Protein AF-A0A4X2KYV2-F1 (afdb_monomer_lite)

InterPro domains:
  IPR029681 Coiled-coil domain-containing protein 157 [PTHR43696] (1-198)

Radius of gyration: 58.0 Å; chains: 1; bounding box: 115×64×177 Å

Organism: Vombatus ursinus (NCBI:txid29139)

Structure (mmCIF, N/CA/C/O backbone):
data_AF-A0A4X2KYV2-F1
#
_entry.id   AF-A0A4X2KYV2-F1
#
loop_
_atom_site.group_PDB
_atom_site.id
_atom_site.type_symbol
_atom_site.label_atom_id
_atom_site.label_alt_id
_atom_site.label_comp_id
_atom_site.label_asym_id
_atom_site.label_entity_id
_atom_site.label_seq_id
_atom_site.pdbx_PDB_ins_code
_atom_site.Cartn_x
_atom_site.Cartn_y
_atom_site.Cartn_z
_atom_site.occupancy
_atom_site.B_iso_or_equiv
_atom_site.auth_seq_id
_atom_site.auth_comp_id
_atom_site.auth_asym_id
_atom_site.auth_atom_id
_atom_site.pdbx_PDB_model_num
ATOM 1 N N . MET A 1 1 ? 50.820 9.759 -88.661 1.00 75.19 1 MET A N 1
ATOM 2 C CA . MET A 1 1 ? 49.344 9.866 -88.647 1.00 75.19 1 MET A CA 1
ATOM 3 C C . MET A 1 1 ? 48.682 8.673 -87.960 1.00 75.19 1 MET A C 1
ATOM 5 O O . MET A 1 1 ? 48.037 8.897 -86.949 1.00 75.19 1 MET A O 1
ATOM 9 N N . ILE A 1 2 ? 48.912 7.426 -88.394 1.00 85.25 2 ILE A N 1
ATOM 10 C CA . ILE A 1 2 ? 48.248 6.220 -87.837 1.00 85.25 2 ILE A CA 1
ATOM 11 C C . ILE A 1 2 ? 48.448 6.055 -86.310 1.00 85.25 2 ILE A C 1
ATOM 13 O O . ILE A 1 2 ? 47.472 6.018 -85.570 1.00 85.25 2 ILE A O 1
ATOM 17 N N . ARG A 1 3 ? 49.695 6.115 -85.811 1.00 89.00 3 ARG A N 1
ATOM 18 C CA . ARG A 1 3 ? 50.003 6.009 -84.362 1.00 89.00 3 ARG A CA 1
ATOM 19 C C . ARG A 1 3 ? 49.300 7.050 -83.479 1.00 89.00 3 ARG A C 1
ATOM 21 O O . ARG A 1 3 ? 49.011 6.796 -82.314 1.00 89.00 3 ARG A O 1
ATOM 28 N N . HIS A 1 4 ? 49.053 8.247 -84.015 1.00 90.50 4 HIS A N 1
ATOM 29 C CA . HIS A 1 4 ? 48.372 9.309 -83.272 1.00 90.50 4 HIS A CA 1
ATOM 30 C C . HIS A 1 4 ? 46.879 9.000 -83.117 1.00 90.50 4 HIS A C 1
ATOM 32 O O . HIS A 1 4 ? 46.328 9.168 -82.032 1.00 90.50 4 HIS A O 1
ATOM 38 N N . GLN A 1 5 ? 46.246 8.484 -84.173 1.00 93.12 5 GLN A N 1
ATOM 39 C CA . GLN A 1 5 ? 44.844 8.081 -84.145 1.00 93.12 5 GLN A CA 1
ATOM 40 C C . GLN A 1 5 ? 44.611 6.888 -83.213 1.00 93.12 5 GLN A C 1
ATOM 42 O O . GLN A 1 5 ? 43.649 6.887 -82.452 1.00 93.12 5 GLN A O 1
ATOM 47 N N . GLU A 1 6 ? 45.530 5.924 -83.198 1.00 94.06 6 GLU A N 1
ATOM 48 C CA . GLU A 1 6 ? 45.503 4.797 -82.258 1.00 94.06 6 GLU A CA 1
ATOM 49 C C . GLU A 1 6 ? 45.639 5.257 -80.799 1.00 94.06 6 GLU A C 1
ATOM 51 O O . GLU A 1 6 ? 44.865 4.828 -79.945 1.00 94.06 6 GLU A O 1
ATOM 56 N N . SER A 1 7 ? 46.566 6.180 -80.504 1.00 95.19 7 SER A N 1
ATOM 57 C CA . SER A 1 7 ? 46.725 6.747 -79.155 1.00 95.19 7 SER A CA 1
ATOM 58 C C . SER A 1 7 ? 45.482 7.514 -78.699 1.00 95.19 7 SER A C 1
ATOM 60 O O . SER A 1 7 ? 45.064 7.386 -77.548 1.00 95.19 7 SER A O 1
ATOM 62 N N . LEU A 1 8 ? 44.865 8.284 -79.597 1.00 95.94 8 LEU A N 1
ATOM 63 C CA . LEU A 1 8 ? 43.639 9.019 -79.304 1.00 95.94 8 LEU A CA 1
ATOM 64 C C . LEU A 1 8 ? 42.465 8.068 -79.038 1.00 95.94 8 LEU A C 1
ATOM 66 O O . LEU A 1 8 ? 41.768 8.238 -78.042 1.00 95.94 8 LEU A O 1
ATOM 70 N N . GLN A 1 9 ? 42.300 7.025 -79.854 1.00 96.38 9 GLN A N 1
ATOM 71 C CA . GLN A 1 9 ? 41.290 5.992 -79.615 1.00 96.38 9 GLN A CA 1
ATOM 72 C C . GLN A 1 9 ? 41.533 5.233 -78.303 1.00 96.38 9 GLN A C 1
ATOM 74 O O . GLN A 1 9 ? 40.583 4.936 -77.586 1.00 96.38 9 GLN A O 1
ATOM 79 N N . ALA A 1 10 ? 42.786 4.923 -77.959 1.00 96.56 10 ALA A N 1
ATOM 80 C CA . ALA A 1 10 ? 43.119 4.273 -76.693 1.00 96.56 10 ALA A CA 1
ATOM 81 C C . ALA A 1 10 ? 42.770 5.160 -75.488 1.00 96.56 10 ALA A C 1
ATOM 83 O O . ALA A 1 10 ? 42.162 4.676 -74.538 1.00 96.56 10 ALA A O 1
ATOM 84 N N . LYS A 1 11 ? 43.077 6.463 -75.551 1.00 97.19 11 LYS A N 1
ATOM 85 C CA . LYS A 1 11 ? 42.685 7.432 -74.515 1.00 97.19 11 LYS A CA 1
ATOM 86 C C . LYS A 1 11 ? 41.171 7.549 -74.388 1.00 97.19 11 LYS A C 1
ATOM 88 O O . LYS A 1 11 ? 40.667 7.553 -73.275 1.00 97.19 11 LYS A O 1
ATOM 93 N N . GLN A 1 12 ? 40.452 7.608 -75.508 1.00 96.88 12 GLN A N 1
ATOM 94 C CA . GLN A 1 12 ? 38.988 7.633 -75.497 1.00 96.88 12 GLN A CA 1
ATOM 95 C C . GLN A 1 12 ? 38.414 6.386 -74.817 1.00 96.88 12 GLN A C 1
ATOM 97 O O . GLN A 1 12 ? 37.567 6.517 -73.943 1.00 96.88 12 GLN A O 1
ATOM 102 N N . ARG A 1 13 ? 38.912 5.189 -75.155 1.00 97.56 13 ARG A N 1
ATOM 103 C CA . ARG A 1 13 ? 38.485 3.938 -74.505 1.00 97.56 13 ARG A CA 1
ATOM 104 C C . ARG A 1 13 ? 38.810 3.922 -73.010 1.00 97.56 13 ARG A C 1
ATOM 106 O O . ARG A 1 13 ? 37.952 3.542 -72.227 1.00 97.56 13 ARG A O 1
ATOM 113 N N . ALA A 1 14 ? 40.006 4.362 -72.619 1.00 97.94 14 ALA A N 1
ATOM 114 C CA . ALA A 1 14 ? 40.403 4.423 -71.213 1.00 97.94 14 ALA A CA 1
ATOM 115 C C . ALA A 1 14 ? 39.528 5.396 -70.404 1.00 97.94 14 ALA A C 1
ATOM 117 O O . ALA A 1 14 ? 39.117 5.065 -69.300 1.00 97.94 14 ALA A O 1
ATOM 118 N N . LEU A 1 15 ? 39.199 6.566 -70.963 1.00 98.12 15 LEU A N 1
ATOM 119 C CA . LEU A 1 15 ? 38.309 7.534 -70.314 1.00 98.12 15 LEU A CA 1
ATOM 120 C C . LEU A 1 15 ? 36.879 7.005 -70.176 1.00 98.12 15 LEU A C 1
ATOM 122 O O . LEU A 1 15 ? 36.261 7.228 -69.144 1.00 98.12 15 LEU A O 1
ATOM 126 N N . LEU A 1 16 ? 36.364 6.296 -71.186 1.00 98.00 16 LEU A N 1
ATOM 127 C CA . LEU A 1 16 ? 35.054 5.646 -71.089 1.00 98.00 16 LEU A CA 1
ATOM 128 C C . LEU A 1 16 ? 35.046 4.583 -69.986 1.00 98.00 16 LEU A C 1
ATOM 130 O O . LEU A 1 16 ? 34.157 4.597 -69.153 1.00 98.00 16 LEU A O 1
ATOM 134 N N . GLN A 1 17 ? 36.082 3.744 -69.910 1.00 98.06 17 GLN A N 1
ATOM 135 C CA . GLN A 1 17 ? 36.211 2.755 -68.834 1.00 98.06 17 GLN A CA 1
ATOM 136 C C . GLN A 1 17 ? 36.286 3.399 -67.444 1.00 98.06 17 GLN A C 1
ATOM 138 O O . GLN A 1 17 ? 35.707 2.875 -66.501 1.00 98.06 17 GLN A O 1
ATOM 143 N N . GLN A 1 18 ? 36.990 4.529 -67.316 1.00 98.19 18 GLN A N 1
ATOM 144 C CA . GLN A 1 18 ? 37.038 5.291 -66.066 1.00 98.19 18 GLN A CA 1
ATOM 145 C C . GLN A 1 18 ? 35.686 5.915 -65.711 1.00 98.19 18 GLN A C 1
ATOM 147 O O . GLN A 1 18 ? 35.343 5.9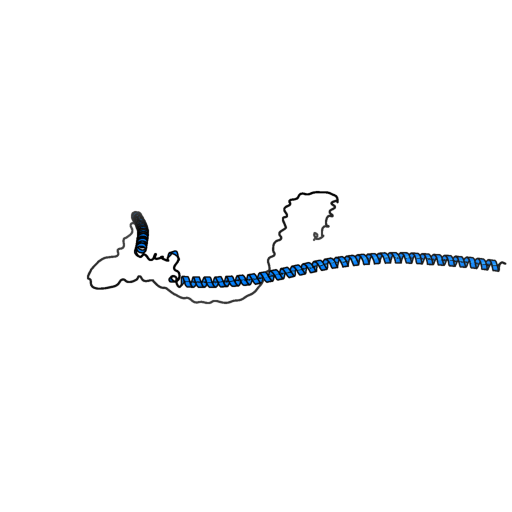98 -64.537 1.00 98.19 18 GLN A O 1
ATOM 152 N N . LEU A 1 19 ? 34.920 6.367 -66.705 1.00 98.38 19 LEU A N 1
ATOM 153 C CA . LEU A 1 19 ? 33.568 6.866 -66.480 1.00 98.38 19 LEU A CA 1
ATOM 154 C C . LEU A 1 19 ? 32.653 5.734 -66.000 1.00 98.38 19 LEU A C 1
ATOM 156 O O . LEU A 1 19 ? 32.000 5.891 -64.976 1.00 98.38 19 LEU A O 1
ATOM 160 N N . ASP A 1 20 ? 32.693 4.581 -66.672 1.00 98.31 20 ASP A N 1
ATOM 161 C CA . ASP A 1 20 ? 31.907 3.402 -66.301 1.00 98.31 20 ASP A CA 1
ATOM 162 C C . ASP A 1 20 ? 32.244 2.920 -64.877 1.00 98.31 20 ASP A C 1
ATOM 164 O O . ASP A 1 20 ? 31.343 2.556 -64.122 1.00 98.31 20 ASP A O 1
ATOM 168 N N . SER A 1 21 ? 33.526 2.939 -64.479 1.00 98.19 21 SER A N 1
ATOM 169 C CA . SER A 1 21 ? 33.929 2.573 -63.114 1.00 98.19 21 SER A CA 1
ATOM 170 C C . SER A 1 21 ? 33.440 3.579 -62.073 1.00 98.19 21 SER A C 1
ATOM 172 O O . SER A 1 21 ? 32.963 3.179 -61.018 1.00 98.19 21 SER A O 1
ATOM 174 N N . LEU A 1 22 ? 33.514 4.881 -62.370 1.00 98.50 22 LEU A N 1
ATOM 175 C CA . LEU A 1 22 ? 33.003 5.919 -61.470 1.00 98.50 22 LEU A CA 1
ATOM 176 C C . LEU A 1 22 ? 31.480 5.853 -61.328 1.00 98.50 22 LEU A C 1
ATOM 178 O O . LEU A 1 22 ? 30.956 6.084 -60.240 1.00 98.50 22 LEU A O 1
ATOM 182 N N . ASP A 1 23 ? 30.766 5.534 -62.408 1.00 98.31 23 ASP A N 1
ATOM 183 C CA . ASP A 1 23 ? 29.319 5.341 -62.359 1.00 98.31 23 ASP A CA 1
ATOM 184 C C . ASP A 1 23 ? 28.956 4.131 -61.484 1.00 98.31 23 ASP A C 1
ATOM 186 O O . ASP A 1 23 ? 28.044 4.237 -60.666 1.00 98.31 23 ASP A O 1
ATOM 190 N N . GLN A 1 24 ? 29.703 3.023 -61.574 1.00 98.31 24 GLN A N 1
ATOM 191 C CA . GLN A 1 24 ? 29.525 1.861 -60.691 1.00 98.31 24 GLN A CA 1
ATOM 192 C C . GLN A 1 24 ? 29.773 2.212 -59.221 1.00 98.31 24 GLN A C 1
ATOM 194 O O . GLN A 1 24 ? 28.894 1.989 -58.392 1.00 98.31 24 GLN A O 1
ATOM 199 N N . GLU A 1 25 ? 30.914 2.833 -58.908 1.00 98.38 25 GLU A N 1
ATOM 200 C CA . GLU A 1 25 ? 31.240 3.271 -57.544 1.00 98.38 25 GLU A CA 1
ATOM 201 C C . GLU A 1 25 ? 30.161 4.212 -56.985 1.00 98.38 25 GLU A C 1
ATOM 203 O O . GLU A 1 25 ? 29.774 4.111 -55.822 1.00 98.38 25 GLU A O 1
ATOM 208 N N . ARG A 1 26 ? 29.620 5.115 -57.814 1.00 98.44 26 ARG A N 1
ATOM 209 C CA . ARG A 1 26 ? 28.542 6.017 -57.397 1.00 98.44 26 ARG A CA 1
ATOM 210 C C . ARG A 1 26 ? 27.263 5.264 -57.051 1.00 98.44 26 ARG A C 1
ATOM 212 O O . ARG A 1 26 ? 26.619 5.625 -56.069 1.00 98.44 26 ARG A O 1
ATOM 219 N N . GLU A 1 27 ? 26.855 4.290 -57.861 1.00 98.50 27 GLU A N 1
ATOM 220 C CA . GLU A 1 27 ? 25.649 3.509 -57.571 1.00 98.50 27 GLU A CA 1
ATOM 221 C C . GLU A 1 27 ? 25.833 2.638 -56.322 1.00 98.50 27 GLU A C 1
ATOM 223 O O . GLU A 1 27 ? 24.945 2.623 -55.475 1.00 98.50 27 GLU A O 1
ATOM 228 N N . GLU A 1 28 ? 26.999 2.018 -56.127 1.00 98.44 28 GLU A N 1
ATOM 229 C CA . GLU A 1 28 ? 27.312 1.264 -54.901 1.00 98.44 28 GLU A CA 1
ATOM 230 C C . GLU A 1 28 ? 27.270 2.152 -53.648 1.00 98.44 28 GLU A C 1
ATOM 232 O O . GLU A 1 28 ? 26.688 1.786 -52.621 1.00 98.44 28 GLU A O 1
ATOM 237 N N . LEU A 1 29 ? 27.844 3.358 -53.730 1.00 98.50 29 LEU A N 1
ATOM 238 C CA . LEU A 1 29 ? 27.788 4.332 -52.641 1.00 98.50 29 LEU A CA 1
ATOM 239 C C . LEU A 1 29 ? 26.357 4.802 -52.366 1.00 98.50 29 LEU A C 1
ATOM 241 O O . LEU A 1 29 ? 26.005 5.006 -51.207 1.00 98.50 29 LEU A O 1
ATOM 245 N N . ARG A 1 30 ? 25.523 4.956 -53.400 1.00 98.56 30 ARG A N 1
ATOM 246 C CA . ARG A 1 30 ? 24.103 5.300 -53.235 1.00 98.56 30 ARG A CA 1
ATOM 247 C C . ARG A 1 30 ? 23.336 4.191 -52.537 1.00 98.56 30 ARG A C 1
ATOM 249 O O . ARG A 1 30 ? 22.660 4.479 -51.559 1.00 98.56 30 ARG A O 1
ATOM 256 N N . THR A 1 31 ? 23.492 2.941 -52.969 1.00 98.50 31 THR A N 1
ATOM 257 C CA . THR A 1 31 ? 22.829 1.809 -52.309 1.00 98.50 31 THR A CA 1
ATOM 258 C C . THR A 1 31 ? 23.293 1.662 -50.863 1.00 98.50 31 THR A C 1
ATOM 260 O O . THR A 1 31 ? 22.474 1.473 -49.971 1.00 98.50 31 THR A O 1
ATOM 263 N N . SER A 1 32 ? 24.594 1.836 -50.598 1.00 98.44 32 SER A N 1
ATOM 264 C CA . SER A 1 32 ? 25.123 1.793 -49.231 1.00 98.44 32 SER A CA 1
ATOM 265 C C . SER A 1 32 ? 24.600 2.942 -48.364 1.00 98.44 32 SER A C 1
ATOM 267 O O . SER A 1 32 ? 24.399 2.743 -47.166 1.00 98.44 32 SER A O 1
ATOM 269 N N . LEU A 1 33 ? 24.402 4.134 -48.936 1.00 98.69 33 LEU A N 1
ATOM 270 C CA . LEU A 1 33 ? 23.809 5.270 -48.233 1.00 98.69 33 LEU A CA 1
ATOM 271 C C . LEU A 1 33 ? 22.339 4.995 -47.899 1.00 98.69 33 LEU A C 1
ATOM 273 O O . LEU A 1 33 ? 21.950 5.168 -46.751 1.00 98.69 33 LEU A O 1
ATOM 277 N N . GLU A 1 34 ? 21.555 4.510 -48.863 1.00 98.56 34 GLU A N 1
ATOM 278 C CA . GLU A 1 34 ? 20.147 4.147 -48.657 1.00 98.56 34 GLU A CA 1
ATOM 279 C C . GLU A 1 34 ? 19.997 3.072 -47.567 1.00 98.56 34 GLU A C 1
ATOM 281 O O . GLU A 1 34 ? 19.161 3.194 -46.670 1.00 98.56 34 GLU A O 1
ATOM 286 N N . GLU A 1 35 ? 20.846 2.041 -47.579 1.00 98.62 35 GLU A N 1
ATOM 287 C CA . GLU A 1 35 ? 20.871 1.017 -46.531 1.00 98.62 35 GLU A CA 1
ATOM 288 C C . GLU A 1 35 ? 21.206 1.604 -45.153 1.00 98.62 35 GLU A C 1
ATOM 290 O O . GLU A 1 35 ? 20.561 1.254 -44.159 1.00 98.62 35 GLU A O 1
ATOM 295 N N . ALA A 1 36 ? 22.187 2.509 -45.078 1.00 98.44 36 ALA A N 1
ATOM 296 C CA . ALA A 1 36 ? 22.562 3.177 -43.835 1.00 98.44 36 ALA A CA 1
ATOM 297 C C . ALA A 1 36 ? 21.440 4.089 -43.307 1.00 98.44 36 ALA A C 1
ATOM 299 O O . ALA A 1 36 ? 21.167 4.082 -42.107 1.00 98.44 36 ALA A O 1
ATOM 300 N N . GLU A 1 37 ? 20.747 4.821 -44.183 1.00 98.56 37 GLU A N 1
ATOM 301 C CA . GLU A 1 37 ? 19.602 5.668 -43.827 1.00 98.56 37 GLU A CA 1
ATOM 302 C C . GLU A 1 37 ? 18.431 4.838 -43.281 1.00 98.56 37 GLU A C 1
ATOM 304 O O . GLU A 1 37 ? 17.835 5.190 -42.261 1.00 98.56 37 GLU A O 1
ATOM 309 N N . VAL A 1 38 ? 18.133 3.686 -43.894 1.00 98.62 38 VAL A N 1
ATOM 310 C CA . VAL A 1 38 ? 17.103 2.760 -43.393 1.00 98.62 38 VAL A CA 1
ATOM 311 C C . VAL A 1 38 ? 17.488 2.189 -42.027 1.00 98.62 38 VAL A C 1
ATOM 313 O O . VAL A 1 38 ? 16.648 2.108 -41.125 1.00 98.62 38 VAL A O 1
ATOM 316 N N . GLN A 1 39 ? 18.753 1.803 -41.842 1.00 98.38 39 GLN A N 1
ATOM 317 C CA . GLN A 1 39 ? 19.249 1.331 -40.547 1.00 98.38 39 GLN A CA 1
ATOM 318 C C . GLN A 1 39 ? 19.154 2.424 -39.480 1.00 98.38 39 GLN A C 1
ATOM 320 O O . GLN A 1 39 ? 18.708 2.144 -38.365 1.00 98.38 39 GLN A O 1
ATOM 325 N N . GLN A 1 40 ? 19.512 3.661 -39.823 1.00 98.50 40 GLN A N 1
ATOM 326 C CA . GLN A 1 40 ? 19.391 4.805 -38.929 1.00 98.50 40 GLN A CA 1
ATOM 327 C C . GLN A 1 40 ? 17.933 5.026 -38.509 1.00 98.50 40 GLN A C 1
ATOM 329 O O . GLN A 1 40 ? 17.655 5.077 -37.312 1.00 98.50 40 GLN A O 1
ATOM 334 N N . ALA A 1 41 ? 16.995 5.064 -39.459 1.00 98.50 41 ALA A N 1
ATOM 335 C CA . ALA A 1 41 ? 15.572 5.235 -39.162 1.00 98.50 41 ALA A CA 1
ATOM 336 C C . ALA A 1 41 ? 15.021 4.112 -38.260 1.00 98.50 41 ALA A C 1
ATOM 338 O O . ALA A 1 41 ? 14.228 4.362 -37.350 1.00 98.50 41 ALA A O 1
ATOM 339 N N . ASN A 1 42 ? 15.467 2.868 -38.465 1.00 98.62 42 ASN A N 1
ATOM 340 C CA . ASN A 1 42 ? 15.083 1.742 -37.614 1.00 98.62 42 ASN A CA 1
ATOM 341 C C . ASN A 1 42 ? 15.620 1.895 -36.179 1.00 98.62 42 ASN A C 1
ATOM 343 O O . ASN A 1 42 ? 14.881 1.696 -35.215 1.00 98.62 42 ASN A O 1
ATOM 347 N N . LEU A 1 43 ? 16.889 2.283 -36.020 1.00 98.56 43 LEU A N 1
ATOM 348 C CA . LEU A 1 43 ? 17.484 2.520 -34.702 1.00 98.56 43 LEU A CA 1
ATOM 349 C C . LEU A 1 43 ? 16.816 3.692 -33.975 1.00 98.56 43 LEU A C 1
ATOM 351 O O . LEU A 1 43 ? 16.543 3.588 -32.781 1.00 98.56 43 LEU A O 1
ATOM 355 N N . GLU A 1 44 ? 16.502 4.778 -34.681 1.00 98.56 44 GLU A N 1
ATOM 356 C CA . GLU A 1 44 ? 15.757 5.913 -34.128 1.00 98.56 44 GLU A CA 1
ATOM 357 C C . GLU A 1 44 ? 14.364 5.487 -33.642 1.00 98.56 44 GLU A C 1
ATOM 359 O O . GLU A 1 44 ? 13.973 5.825 -32.522 1.00 98.56 44 GLU A O 1
ATOM 364 N N . GLY A 1 45 ? 13.653 4.664 -34.419 1.00 98.56 45 GLY A N 1
ATOM 365 C CA . GLY A 1 45 ? 12.371 4.089 -34.007 1.00 98.56 45 GLY A CA 1
ATOM 366 C C . GLY A 1 45 ? 12.482 3.209 -32.756 1.00 98.56 45 GLY A C 1
ATOM 367 O O . GLY A 1 45 ? 11.671 3.332 -31.837 1.00 98.56 45 GLY A O 1
ATOM 368 N N . GLN A 1 46 ? 13.512 2.360 -32.674 1.00 98.56 46 GLN A N 1
ATOM 369 C CA . GLN A 1 46 ? 13.766 1.526 -31.491 1.00 98.56 46 GLN A CA 1
ATOM 370 C C . GLN A 1 46 ? 14.107 2.361 -30.254 1.00 98.56 46 GLN A C 1
ATOM 372 O O . GLN A 1 46 ? 13.620 2.066 -29.163 1.00 98.56 46 GLN A O 1
ATOM 377 N N . LEU A 1 47 ? 14.906 3.420 -30.412 1.00 98.62 47 LEU A N 1
ATOM 378 C CA . LEU A 1 47 ? 15.217 4.347 -29.325 1.00 98.62 47 LEU A CA 1
ATOM 379 C C . LEU A 1 47 ? 13.963 5.070 -28.838 1.00 98.62 47 LEU A C 1
ATOM 381 O O . LEU A 1 47 ? 13.764 5.192 -27.632 1.00 98.62 47 LEU A O 1
ATOM 385 N N . GLN A 1 48 ? 13.096 5.512 -29.749 1.00 98.50 48 GLN A N 1
ATOM 386 C CA . GLN A 1 48 ? 11.848 6.169 -29.379 1.00 98.50 48 GLN A CA 1
ATOM 387 C C . GLN A 1 48 ? 10.908 5.221 -28.622 1.00 98.50 48 GLN A C 1
ATOM 389 O O . GLN A 1 48 ? 10.346 5.617 -27.601 1.00 98.50 48 GLN A O 1
ATOM 394 N N . ALA A 1 49 ? 10.785 3.968 -29.069 1.00 98.56 49 ALA A N 1
ATOM 395 C CA . ALA A 1 49 ? 10.009 2.947 -28.367 1.00 98.56 49 ALA A CA 1
ATOM 396 C C . ALA A 1 49 ? 10.571 2.679 -26.960 1.00 98.56 49 ALA A C 1
ATOM 398 O O . ALA A 1 49 ? 9.834 2.743 -25.980 1.00 98.56 49 ALA A O 1
ATOM 399 N N . ALA A 1 50 ? 11.889 2.485 -26.841 1.00 98.50 50 ALA A N 1
ATOM 400 C CA . ALA A 1 50 ? 12.546 2.263 -25.555 1.00 98.50 50 ALA A CA 1
ATOM 401 C C . ALA A 1 50 ? 12.410 3.465 -24.600 1.00 98.50 50 ALA A C 1
ATOM 403 O O . ALA A 1 50 ? 12.241 3.286 -23.393 1.00 98.50 50 ALA A O 1
ATOM 404 N N . CYS A 1 51 ? 12.461 4.695 -25.124 1.00 98.50 51 CYS A N 1
ATOM 405 C CA . CYS A 1 51 ? 12.188 5.904 -24.347 1.00 98.50 51 CYS A CA 1
ATOM 406 C C . CYS A 1 51 ? 10.740 5.934 -23.843 1.00 98.50 51 CYS A C 1
ATOM 408 O O . CYS A 1 51 ? 10.528 6.188 -22.659 1.00 98.50 51 CYS A O 1
ATOM 410 N N . GLY A 1 52 ? 9.764 5.614 -24.698 1.00 98.62 52 GLY A N 1
ATOM 411 C CA . GLY A 1 52 ? 8.357 5.523 -24.300 1.00 98.62 52 GLY A CA 1
ATOM 412 C C . GLY A 1 52 ? 8.119 4.470 -23.214 1.00 98.62 52 GLY A C 1
ATOM 413 O O . GLY A 1 52 ? 7.450 4.747 -22.217 1.00 98.62 52 GLY A O 1
ATOM 414 N N . ASP A 1 53 ? 8.733 3.293 -23.346 1.00 98.50 53 ASP A N 1
ATOM 415 C CA . ASP A 1 53 ? 8.660 2.235 -22.333 1.00 98.50 53 ASP A CA 1
ATOM 416 C C . ASP A 1 53 ? 9.261 2.692 -20.999 1.00 98.50 53 ASP A C 1
ATOM 418 O O . ASP A 1 53 ? 8.674 2.473 -19.937 1.00 98.50 53 ASP A O 1
ATOM 422 N N . LYS A 1 54 ? 10.410 3.376 -21.036 1.00 98.56 54 LYS A N 1
ATOM 423 C CA . LYS A 1 54 ? 11.044 3.932 -19.837 1.00 98.56 54 LYS A CA 1
ATOM 424 C C . LYS A 1 54 ? 10.133 4.946 -19.142 1.00 98.56 54 LYS A C 1
ATOM 426 O O . LYS A 1 54 ? 9.944 4.845 -17.932 1.00 98.56 54 LYS A O 1
ATOM 431 N N . GLU A 1 55 ? 9.554 5.889 -19.880 1.00 98.56 55 GLU A N 1
ATOM 432 C CA . GLU A 1 55 ? 8.615 6.876 -19.330 1.00 98.56 55 GLU A CA 1
ATOM 433 C C . GLU A 1 55 ? 7.394 6.194 -18.703 1.00 98.56 55 GLU A C 1
ATOM 435 O O . GLU A 1 55 ? 6.982 6.537 -17.592 1.00 98.56 55 GLU A O 1
ATOM 440 N N . HIS A 1 56 ? 6.850 5.174 -19.371 1.00 98.50 56 HIS A N 1
ATOM 441 C CA . HIS A 1 56 ? 5.736 4.399 -18.842 1.00 98.50 56 HIS A CA 1
ATOM 442 C C . HIS A 1 56 ? 6.097 3.695 -17.526 1.00 98.50 56 HIS A C 1
ATOM 444 O O . HIS A 1 56 ? 5.351 3.791 -16.547 1.00 98.50 56 HIS A O 1
ATOM 450 N N . MET A 1 57 ? 7.259 3.037 -17.469 1.00 98.56 57 MET A N 1
ATOM 451 C CA . MET A 1 57 ? 7.755 2.389 -16.252 1.00 98.56 57 MET A CA 1
ATOM 452 C C . MET A 1 57 ? 8.012 3.395 -15.125 1.00 98.56 57 MET A C 1
ATOM 454 O O . MET A 1 57 ? 7.713 3.104 -13.969 1.00 98.56 57 MET A O 1
ATOM 458 N N . GLU A 1 58 ? 8.513 4.594 -15.431 1.00 98.69 58 GLU A N 1
ATOM 459 C CA . GLU A 1 58 ? 8.704 5.655 -14.437 1.00 98.69 58 GLU A CA 1
ATOM 460 C C . GLU A 1 58 ? 7.378 6.134 -13.838 1.00 98.69 58 GLU A C 1
ATOM 462 O O . GLU A 1 58 ? 7.286 6.330 -12.624 1.00 98.69 58 GLU A O 1
ATOM 467 N N . VAL A 1 59 ? 6.338 6.299 -14.662 1.00 98.50 59 VAL A N 1
ATOM 468 C CA . VAL A 1 59 ? 4.993 6.651 -14.183 1.00 98.50 59 VAL A CA 1
ATOM 469 C C . VAL A 1 59 ? 4.424 5.535 -13.307 1.00 98.50 59 VAL A C 1
ATOM 471 O O . VAL A 1 59 ? 3.932 5.812 -12.212 1.00 98.50 59 VAL A O 1
ATOM 474 N N . GLN A 1 60 ? 4.535 4.273 -13.733 1.00 98.62 60 GLN A N 1
ATOM 475 C CA . GLN A 1 60 ? 4.086 3.133 -12.929 1.00 98.62 60 GLN A CA 1
ATOM 476 C C . GLN A 1 60 ? 4.830 3.039 -11.593 1.00 98.62 60 GLN A C 1
ATOM 478 O O . GLN A 1 60 ? 4.212 2.805 -10.554 1.00 98.62 60 GLN A O 1
ATOM 483 N N . LEU A 1 61 ? 6.147 3.251 -11.598 1.00 98.75 61 LEU A N 1
ATOM 484 C CA . LEU A 1 61 ? 6.965 3.216 -10.392 1.00 98.75 61 LEU A CA 1
ATOM 485 C C . LEU A 1 61 ? 6.545 4.310 -9.403 1.00 98.75 61 LEU A C 1
ATOM 487 O O . LEU A 1 61 ? 6.433 4.035 -8.209 1.00 98.75 61 LEU A O 1
ATOM 491 N N . LYS A 1 62 ? 6.278 5.528 -9.886 1.00 98.75 62 LYS A N 1
ATOM 492 C CA . LYS A 1 62 ? 5.773 6.630 -9.051 1.00 98.75 62 LYS A CA 1
ATOM 493 C C . LYS A 1 62 ? 4.417 6.287 -8.436 1.00 98.75 62 LYS A C 1
ATOM 495 O O . LYS A 1 62 ? 4.268 6.401 -7.224 1.00 98.75 62 LYS A O 1
ATOM 500 N N . ALA A 1 63 ? 3.482 5.767 -9.231 1.00 98.56 63 ALA A N 1
ATOM 501 C CA . ALA A 1 63 ? 2.175 5.341 -8.730 1.00 98.56 63 ALA A CA 1
ATOM 502 C C . ALA A 1 63 ? 2.292 4.248 -7.647 1.00 98.56 63 ALA A C 1
ATOM 504 O O . ALA A 1 63 ? 1.610 4.302 -6.624 1.00 98.56 63 ALA A O 1
ATOM 505 N N . GLN A 1 64 ? 3.197 3.279 -7.827 1.00 98.56 64 GLN A N 1
ATOM 506 C CA . GLN A 1 64 ? 3.473 2.252 -6.814 1.00 98.56 64 GLN A CA 1
ATOM 507 C C . GLN A 1 64 ? 4.089 2.842 -5.537 1.00 98.56 64 GLN A C 1
ATOM 509 O O . GLN A 1 64 ? 3.730 2.431 -4.436 1.00 98.56 64 GLN A O 1
ATOM 514 N N . GLN A 1 65 ? 4.989 3.822 -5.653 1.00 98.75 65 GLN A N 1
ATOM 515 C CA . GLN A 1 65 ? 5.566 4.503 -4.489 1.00 98.75 65 GLN A CA 1
ATOM 516 C C . GLN A 1 65 ? 4.513 5.284 -3.699 1.00 98.75 65 GLN A C 1
ATOM 518 O O . GLN A 1 65 ? 4.496 5.198 -2.472 1.00 98.75 65 GLN A O 1
ATOM 523 N N . GLU A 1 66 ? 3.621 6.005 -4.377 1.00 98.69 66 GLU A N 1
ATOM 524 C CA . GLU A 1 66 ? 2.515 6.731 -3.742 1.00 98.69 66 GLU A CA 1
ATOM 525 C C . GLU A 1 66 ? 1.560 5.774 -3.016 1.00 98.69 66 GLU A C 1
ATOM 527 O O . GLU A 1 66 ? 1.207 6.008 -1.858 1.00 98.69 66 GLU A O 1
ATOM 532 N N . LEU A 1 67 ? 1.212 4.646 -3.647 1.00 98.75 67 LEU A N 1
ATOM 533 C CA . LEU A 1 67 ? 0.391 3.609 -3.021 1.00 98.75 67 LEU A CA 1
ATOM 534 C C . LEU A 1 67 ? 1.057 3.037 -1.762 1.00 98.75 67 LEU A C 1
ATOM 536 O O . LEU A 1 67 ? 0.409 2.909 -0.725 1.00 98.75 67 LEU A O 1
ATOM 540 N N . LEU A 1 68 ? 2.354 2.725 -1.823 1.00 98.81 68 LEU A N 1
ATOM 541 C CA . LEU A 1 68 ? 3.099 2.228 -0.664 1.00 98.81 68 LEU A CA 1
ATOM 542 C C . LEU A 1 68 ? 3.149 3.252 0.474 1.00 98.81 68 LEU A C 1
ATOM 544 O O . LEU A 1 68 ? 3.022 2.875 1.639 1.00 98.81 68 LEU A O 1
ATOM 548 N N . GLN A 1 69 ? 3.303 4.540 0.159 1.00 98.81 69 GLN A N 1
ATOM 549 C CA . GLN A 1 69 ? 3.258 5.605 1.162 1.00 98.81 69 GLN A CA 1
ATOM 550 C C . GLN A 1 69 ? 1.877 5.703 1.818 1.00 98.81 69 GLN A C 1
ATOM 552 O O . GLN A 1 69 ? 1.796 5.801 3.041 1.00 98.81 69 GLN A O 1
ATOM 557 N N . SER A 1 70 ? 0.801 5.619 1.032 1.00 98.75 70 SER A N 1
ATOM 558 C CA . SER A 1 70 ? -0.571 5.622 1.549 1.00 98.75 70 SER A CA 1
ATOM 559 C C . SER A 1 70 ? -0.838 4.425 2.465 1.00 98.75 70 SER A C 1
ATOM 561 O O . SER A 1 70 ? -1.306 4.613 3.587 1.00 98.75 70 SER A O 1
ATOM 563 N N . LEU A 1 71 ? -0.459 3.215 2.045 1.00 98.81 71 LEU A N 1
ATOM 564 C CA . LEU A 1 71 ? -0.608 2.006 2.861 1.00 98.81 71 LEU A CA 1
ATOM 565 C C . LEU A 1 71 ? 0.205 2.081 4.157 1.00 98.81 71 LEU A C 1
ATOM 567 O O . LEU A 1 71 ? -0.246 1.623 5.204 1.00 98.81 71 LEU A O 1
ATOM 571 N N . GLN A 1 72 ? 1.398 2.675 4.114 1.00 98.75 72 GLN A N 1
ATOM 572 C CA . GLN A 1 72 ? 2.221 2.863 5.305 1.00 98.75 72 GLN A CA 1
ATOM 573 C C . GLN A 1 72 ? 1.579 3.847 6.296 1.00 98.75 72 GLN A C 1
ATOM 575 O O . GLN A 1 72 ? 1.635 3.612 7.503 1.00 98.75 72 GLN A O 1
ATOM 580 N N . GLN A 1 73 ? 0.960 4.926 5.808 1.00 98.81 73 GLN A N 1
ATOM 581 C CA . GLN A 1 73 ? 0.216 5.868 6.650 1.00 98.81 73 GLN A CA 1
ATOM 582 C C . GLN A 1 73 ? -1.019 5.208 7.271 1.00 98.81 73 GLN A C 1
ATOM 584 O O . GLN A 1 73 ? -1.246 5.345 8.471 1.00 98.81 73 GLN A O 1
ATOM 589 N N . GLU A 1 74 ? -1.785 4.448 6.484 1.00 98.69 74 GLU A N 1
ATOM 590 C CA . GLU A 1 74 ? -2.950 3.709 6.978 1.00 98.69 74 GLU A CA 1
ATOM 591 C C . GLU A 1 74 ? -2.546 2.686 8.042 1.00 98.69 74 GLU A C 1
ATOM 593 O O . GLU A 1 74 ? -3.148 2.639 9.114 1.00 98.69 74 GLU A O 1
ATOM 598 N N . LYS A 1 75 ? -1.470 1.927 7.799 1.00 98.75 75 LYS A N 1
ATOM 599 C CA . LYS A 1 75 ? -0.913 0.989 8.777 1.00 98.75 75 LYS A CA 1
ATOM 600 C C . LYS A 1 75 ? -0.595 1.688 10.101 1.00 98.75 75 LYS A C 1
ATOM 602 O O . LYS A 1 75 ? -1.013 1.200 11.144 1.00 98.75 75 LYS A O 1
ATOM 607 N N . GLN A 1 76 ? 0.113 2.817 10.065 1.00 98.81 76 GLN A N 1
ATOM 608 C CA . GLN A 1 76 ? 0.448 3.574 11.278 1.00 98.81 76 GLN A CA 1
ATOM 609 C C . GLN A 1 76 ? -0.807 4.078 12.000 1.00 98.81 76 GLN A C 1
ATOM 611 O O . GLN A 1 76 ? -0.881 4.012 13.225 1.00 98.81 76 GLN A O 1
ATOM 616 N N . GLY A 1 77 ? -1.815 4.537 11.252 1.00 98.81 77 GLY A N 1
ATOM 617 C CA . GLY A 1 77 ? -3.103 4.940 11.818 1.00 98.81 77 GLY A CA 1
ATOM 618 C C . GLY A 1 77 ? -3.829 3.785 12.512 1.00 98.81 77 GLY A C 1
ATOM 619 O O . GLY A 1 77 ? -4.347 3.954 13.615 1.00 98.81 77 GLY A O 1
ATOM 620 N N . LEU A 1 78 ? -3.824 2.596 11.905 1.00 98.75 78 LEU A N 1
ATOM 621 C CA . LEU A 1 78 ? -4.408 1.387 12.490 1.00 98.75 78 LEU A CA 1
ATOM 622 C C . LEU A 1 78 ? -3.635 0.901 13.720 1.00 98.75 78 LEU A C 1
ATOM 624 O O . LEU A 1 78 ? -4.256 0.481 14.696 1.00 98.75 78 LEU A O 1
ATOM 628 N N . GLU A 1 79 ? -2.303 0.962 13.696 1.00 98.75 79 GLU A N 1
ATOM 629 C CA . GLU A 1 79 ? -1.456 0.640 14.851 1.00 98.75 79 GLU A CA 1
ATOM 630 C C . GLU A 1 79 ? -1.792 1.561 16.029 1.00 98.75 79 GLU A C 1
ATOM 632 O O . GLU A 1 79 ? -2.103 1.071 17.114 1.00 98.75 79 GLU A O 1
ATOM 637 N N . TRP A 1 80 ? -1.864 2.873 15.791 1.00 98.81 80 TRP A N 1
ATOM 638 C CA . TRP A 1 80 ? -2.243 3.851 16.811 1.00 98.81 80 TRP A CA 1
ATOM 639 C C . TRP A 1 80 ? -3.653 3.608 17.370 1.00 98.81 80 TRP A C 1
ATOM 641 O O . TRP A 1 80 ? -3.837 3.550 18.586 1.00 98.81 80 TRP A O 1
ATOM 651 N N . ALA A 1 81 ? -4.649 3.394 16.503 1.00 98.75 81 ALA A N 1
ATOM 652 C CA . ALA A 1 81 ? -6.019 3.112 16.939 1.00 98.75 81 ALA A CA 1
ATOM 653 C C . ALA A 1 81 ? -6.100 1.810 17.755 1.00 98.75 81 ALA A C 1
ATOM 655 O O . ALA A 1 81 ? -6.866 1.705 18.712 1.00 98.75 81 ALA A O 1
ATOM 656 N N . THR A 1 82 ? -5.285 0.812 17.404 1.00 98.75 82 THR A N 1
ATOM 657 C CA . THR A 1 82 ? -5.201 -0.446 18.151 1.00 98.75 82 THR A CA 1
ATOM 658 C C . THR A 1 82 ? -4.604 -0.228 19.540 1.00 98.75 82 THR A C 1
ATOM 660 O O . THR A 1 82 ? -5.124 -0.776 20.512 1.00 98.75 82 THR A O 1
ATOM 663 N N . GLU A 1 83 ? -3.545 0.574 19.659 1.00 98.75 83 GLU A N 1
ATOM 664 C CA . GLU A 1 83 ? -2.947 0.939 20.949 1.00 98.75 83 GLU A CA 1
ATOM 665 C C . GLU A 1 83 ? -3.933 1.716 21.832 1.00 98.75 83 GLU A C 1
ATOM 667 O O . GLU A 1 83 ? -4.097 1.390 23.010 1.00 98.75 83 GLU A O 1
ATOM 672 N N . GLU A 1 84 ? -4.655 2.687 21.267 1.00 98.81 84 GLU A N 1
ATOM 673 C CA . GLU A 1 84 ? -5.695 3.431 21.984 1.00 98.81 84 GLU A CA 1
ATOM 674 C C . GLU A 1 84 ? -6.797 2.490 22.494 1.00 98.81 84 GLU A C 1
ATOM 676 O O . GLU A 1 84 ? -7.147 2.507 23.679 1.00 98.81 84 GLU A O 1
ATOM 681 N N . LEU A 1 85 ? -7.293 1.595 21.634 1.00 98.81 85 LEU A N 1
ATOM 682 C CA . LEU A 1 85 ? -8.288 0.599 22.025 1.00 98.81 85 LEU A CA 1
ATOM 683 C C . LEU A 1 85 ? -7.772 -0.317 23.140 1.00 98.81 85 LEU A C 1
ATOM 685 O O . LEU A 1 85 ? -8.500 -0.556 24.101 1.00 98.81 85 LEU A O 1
ATOM 689 N N . GLN A 1 86 ? -6.522 -0.781 23.084 1.00 98.75 86 GLN A N 1
ATOM 690 C CA . GLN A 1 86 ? -5.932 -1.585 24.162 1.00 98.75 86 GLN A CA 1
ATOM 691 C C . GLN A 1 86 ? -5.930 -0.841 25.503 1.00 98.75 86 GLN A C 1
ATOM 693 O O . GLN A 1 86 ? -6.266 -1.428 26.536 1.00 98.75 86 GLN A O 1
ATOM 698 N N . VAL A 1 87 ? -5.607 0.456 25.496 1.00 98.81 87 VAL A N 1
ATOM 699 C CA . VAL A 1 87 ? -5.656 1.294 26.701 1.00 98.81 87 VAL A CA 1
ATOM 700 C C . VAL A 1 87 ? -7.085 1.399 27.237 1.00 98.81 87 VAL A C 1
ATOM 702 O O . VAL A 1 87 ? -7.293 1.230 28.440 1.00 98.81 87 VAL A O 1
ATOM 705 N N . THR A 1 88 ? -8.078 1.631 26.374 1.00 98.75 88 THR A N 1
ATOM 706 C CA . THR A 1 88 ? -9.485 1.716 26.811 1.00 98.75 88 THR A CA 1
ATOM 707 C C . THR A 1 88 ? -9.995 0.391 27.379 1.00 98.75 88 THR A C 1
ATOM 709 O O . THR A 1 88 ? -10.634 0.386 28.430 1.00 98.75 88 THR A O 1
ATOM 712 N N . VAL A 1 89 ? -9.649 -0.741 26.759 1.00 98.81 89 VAL A N 1
ATOM 713 C CA . VAL A 1 89 ? -9.993 -2.081 27.258 1.00 98.81 89 VAL A CA 1
ATOM 714 C C . VAL A 1 89 ? -9.390 -2.306 28.642 1.00 98.81 89 VAL A C 1
ATOM 716 O O . VAL A 1 89 ? -10.110 -2.690 29.559 1.00 98.81 89 VAL A O 1
ATOM 719 N N . TYR A 1 90 ? -8.111 -1.973 28.839 1.00 98.75 90 TYR A N 1
ATOM 720 C CA . TYR A 1 90 ? -7.469 -2.085 30.151 1.00 98.75 90 TYR A CA 1
ATOM 721 C C . TYR A 1 90 ? -8.165 -1.231 31.227 1.00 98.75 90 TYR A C 1
ATOM 723 O O . TYR A 1 90 ? -8.358 -1.673 32.363 1.00 98.75 90 TYR A O 1
ATOM 731 N N . GLN A 1 91 ? -8.574 -0.006 30.885 1.00 98.75 91 GLN A N 1
ATOM 732 C CA . GLN A 1 91 ? -9.312 0.866 31.804 1.00 98.75 91 GLN A CA 1
ATOM 733 C C . GLN A 1 91 ? -10.689 0.291 32.160 1.00 98.75 91 GLN A C 1
ATOM 735 O O . GLN A 1 91 ? -11.081 0.307 33.331 1.00 98.75 91 GLN A O 1
ATOM 740 N N . LEU A 1 92 ? -11.408 -0.250 31.173 1.00 98.75 92 LEU A N 1
ATOM 741 C CA . LEU A 1 92 ? -12.692 -0.912 31.387 1.00 98.75 92 LEU A CA 1
ATOM 742 C C . LEU A 1 92 ? -12.537 -2.158 32.264 1.00 98.75 92 LEU A C 1
ATOM 744 O O . LEU A 1 92 ? -13.276 -2.295 33.238 1.00 98.75 92 LEU A O 1
ATOM 748 N N . ASP A 1 93 ? -11.540 -3.005 32.011 1.00 98.75 93 ASP A N 1
ATOM 749 C CA . ASP A 1 93 ? -11.249 -4.183 32.836 1.00 98.75 93 ASP A CA 1
ATOM 750 C C . ASP A 1 93 ? -10.973 -3.800 34.294 1.00 98.75 93 ASP A C 1
ATOM 752 O O . ASP A 1 93 ? -11.511 -4.416 35.222 1.00 98.75 93 ASP A O 1
ATOM 75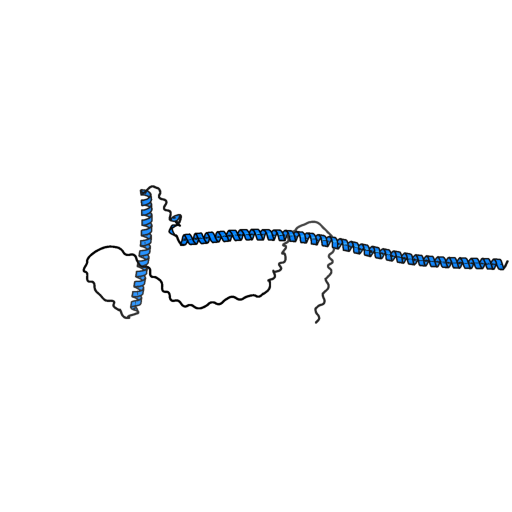6 N N . LYS A 1 94 ? -10.204 -2.727 34.514 1.00 98.69 94 LYS A N 1
ATOM 757 C CA . LYS A 1 94 ? -9.988 -2.176 35.856 1.00 98.69 94 LYS A CA 1
ATOM 758 C C . LYS A 1 94 ? -11.311 -1.756 36.502 1.00 98.69 94 LYS A C 1
ATOM 760 O O . LYS A 1 94 ? -11.570 -2.129 37.645 1.00 98.69 94 LYS A O 1
ATOM 765 N N . SER A 1 95 ? -12.166 -1.029 35.780 1.00 98.62 95 SER A N 1
ATOM 766 C CA . SER A 1 95 ? -13.476 -0.607 36.297 1.00 98.62 95 SER A CA 1
ATOM 767 C C . SER A 1 95 ? -14.377 -1.795 36.653 1.00 98.62 95 SER A C 1
ATOM 769 O O . SER A 1 95 ? -15.046 -1.777 37.686 1.00 98.62 95 SER A O 1
ATOM 771 N N . ILE A 1 96 ? -14.335 -2.868 35.857 1.00 98.69 96 ILE A N 1
ATOM 77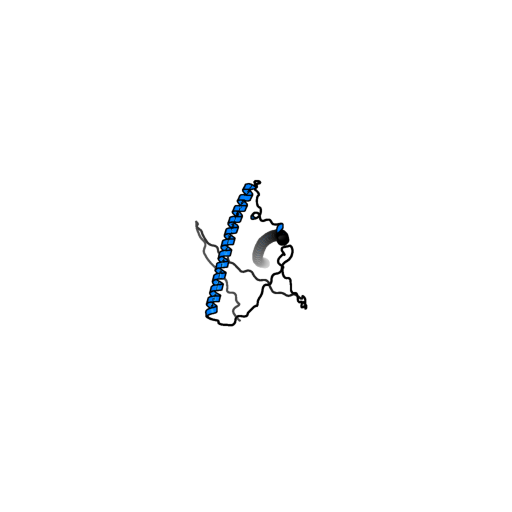2 C CA . ILE A 1 96 ? -15.085 -4.101 36.105 1.00 98.69 96 ILE A CA 1
ATOM 773 C C . ILE A 1 96 ? -14.597 -4.766 37.393 1.00 98.69 96 ILE A C 1
ATOM 775 O O . ILE A 1 96 ? -15.413 -5.220 38.194 1.00 98.69 96 ILE A O 1
ATOM 779 N N . LEU A 1 97 ? -13.282 -4.819 37.624 1.00 98.69 97 LEU A N 1
ATOM 780 C CA . LEU A 1 97 ? -12.721 -5.354 38.866 1.00 98.69 97 LEU A CA 1
ATOM 781 C C . LEU A 1 97 ? -13.130 -4.521 40.084 1.00 98.69 97 LEU A C 1
ATOM 783 O O . LEU A 1 97 ? -13.524 -5.088 41.102 1.00 98.69 97 LEU A O 1
ATOM 787 N N . GLU A 1 98 ? -13.101 -3.193 39.977 1.00 98.38 98 GLU A N 1
ATOM 788 C CA . GLU A 1 98 ? -13.570 -2.315 41.051 1.00 98.38 98 GLU A CA 1
ATOM 789 C C . GLU A 1 98 ? -15.063 -2.514 41.347 1.00 98.38 98 GLU A C 1
ATOM 791 O O . GLU A 1 98 ? -15.458 -2.550 42.510 1.00 98.38 98 GLU A O 1
ATOM 796 N N . LEU A 1 99 ? -15.904 -2.666 40.318 1.00 97.75 99 LEU A N 1
ATOM 797 C CA . LEU A 1 99 ? -17.334 -2.938 40.488 1.00 97.75 99 LEU A CA 1
ATOM 798 C C . LEU A 1 99 ? -17.587 -4.303 41.129 1.00 97.75 99 LEU A C 1
ATOM 800 O O . LEU A 1 99 ? -18.408 -4.392 42.037 1.00 97.75 99 LEU A O 1
ATOM 804 N N . LYS A 1 100 ? -16.842 -5.339 40.730 1.00 98.19 100 LYS A N 1
ATOM 805 C CA . LYS A 1 100 ? -16.913 -6.667 41.357 1.00 98.19 100 LYS A CA 1
ATOM 806 C C . LYS A 1 100 ? -16.517 -6.627 42.830 1.00 98.19 100 LYS A C 1
ATOM 808 O O . LYS A 1 100 ? -17.143 -7.294 43.647 1.00 98.19 100 LYS A O 1
ATOM 813 N N . GLU A 1 101 ? -15.501 -5.846 43.188 1.00 97.44 101 GLU A N 1
ATOM 814 C CA . GLU A 1 101 ? -15.110 -5.680 44.590 1.00 97.44 101 GLU A CA 1
ATOM 815 C C . GLU A 1 101 ? -16.165 -4.899 45.381 1.00 97.44 101 GLU A C 1
ATOM 817 O O . GLU A 1 101 ? -16.520 -5.299 46.489 1.00 97.44 101 GLU A O 1
ATOM 822 N N . ARG A 1 102 ? -16.730 -3.830 44.801 1.00 94.94 102 ARG A N 1
ATOM 823 C CA . ARG A 1 102 ? -17.861 -3.108 45.406 1.00 94.94 102 ARG A CA 1
ATOM 824 C C . ARG A 1 102 ? -19.046 -4.044 45.636 1.00 94.94 102 ARG A C 1
ATOM 826 O O . ARG A 1 102 ? -19.567 -4.079 46.742 1.00 94.94 102 ARG A O 1
ATOM 833 N N . GLU A 1 103 ? -19.429 -4.844 44.644 1.00 94.19 103 GLU A N 1
ATOM 834 C CA . GLU A 1 103 ? -20.486 -5.853 44.775 1.00 94.19 103 GLU A CA 1
ATOM 835 C C . GLU A 1 103 ? -20.163 -6.863 45.884 1.00 94.19 103 GLU A C 1
ATOM 837 O O . GLU A 1 103 ? -20.990 -7.101 46.762 1.00 94.19 103 GLU A O 1
ATOM 842 N N . ARG A 1 104 ? -18.937 -7.403 45.909 1.00 96.88 104 ARG A N 1
ATOM 843 C CA . ARG A 1 104 ? -18.486 -8.332 46.955 1.00 96.88 104 ARG A CA 1
ATOM 844 C C . ARG A 1 104 ? -18.641 -7.730 48.351 1.00 96.88 104 ARG A C 1
ATOM 846 O O . ARG A 1 104 ? -19.078 -8.424 49.268 1.00 96.88 104 ARG A O 1
ATOM 853 N N . LEU A 1 105 ? -18.282 -6.458 48.519 1.00 94.62 105 LEU A N 1
ATOM 854 C CA . LEU A 1 105 ? -18.422 -5.740 49.784 1.00 94.62 105 LEU A CA 1
ATOM 855 C C . LEU A 1 105 ? -19.890 -5.497 50.141 1.00 94.62 105 LEU A C 1
ATOM 857 O O . LEU A 1 105 ? -20.262 -5.744 51.281 1.00 94.62 105 LEU A O 1
ATOM 861 N N . LEU A 1 106 ? -20.727 -5.085 49.188 1.00 91.19 106 LEU A N 1
ATOM 862 C CA . LEU A 1 106 ? -22.164 -4.878 49.410 1.00 91.19 106 LEU A CA 1
ATOM 863 C C . LEU A 1 106 ? -22.864 -6.177 49.829 1.00 91.19 106 LEU A C 1
ATOM 865 O O . LEU A 1 106 ? -23.690 -6.171 50.735 1.00 91.19 106 LEU A O 1
ATOM 869 N N . VAL A 1 107 ? -22.497 -7.308 49.222 1.00 93.75 107 VAL A N 1
ATOM 870 C CA . VAL A 1 107 ? -23.029 -8.628 49.594 1.00 93.75 107 VAL A CA 1
ATOM 871 C C . VAL A 1 107 ? -22.516 -9.079 50.965 1.00 93.75 107 VAL A C 1
ATOM 873 O O . VAL A 1 107 ? -23.266 -9.678 51.734 1.00 93.75 107 VAL A O 1
ATOM 876 N N . ALA A 1 108 ? -21.246 -8.813 51.291 1.00 93.62 108 ALA A N 1
ATOM 877 C CA . ALA A 1 108 ? -20.665 -9.172 52.587 1.00 93.62 108 ALA A CA 1
ATOM 878 C C . ALA A 1 108 ? -21.181 -8.294 53.740 1.00 93.62 108 ALA A C 1
ATOM 880 O O . ALA A 1 108 ? -21.264 -8.755 54.878 1.00 93.62 108 ALA A O 1
ATOM 881 N N . PHE A 1 109 ? -21.523 -7.044 53.438 1.00 92.62 109 PHE A N 1
ATOM 882 C CA . PHE A 1 109 ? -21.955 -6.027 54.386 1.00 92.62 109 PHE A CA 1
ATOM 883 C C . PHE A 1 109 ? -23.232 -5.342 53.874 1.00 92.62 109 PHE A C 1
ATOM 885 O O . PHE A 1 109 ? -23.197 -4.161 53.522 1.00 92.62 109 PHE A O 1
ATOM 892 N N . PRO A 1 110 ? -24.369 -6.057 53.837 1.00 82.69 110 PRO A N 1
ATOM 893 C CA . PRO A 1 110 ? -25.633 -5.503 53.350 1.00 82.69 110 PRO A CA 1
ATOM 894 C C . PRO A 1 110 ? -26.066 -4.264 54.146 1.00 82.69 110 PRO A C 1
ATOM 896 O O . PRO A 1 110 ? -26.664 -3.357 53.583 1.00 82.69 110 PRO A O 1
ATOM 899 N N . ASP A 1 111 ? -25.666 -4.171 55.416 1.00 80.06 111 ASP A N 1
ATOM 900 C CA . ASP A 1 111 ? -25.949 -3.032 56.295 1.00 80.06 111 ASP A CA 1
ATOM 901 C C . ASP A 1 111 ? -25.209 -1.736 55.889 1.00 80.06 111 ASP A C 1
ATOM 903 O O . ASP A 1 111 ? -25.601 -0.650 56.313 1.00 80.06 111 ASP A O 1
ATOM 907 N N . LEU A 1 112 ? -24.148 -1.818 55.065 1.00 74.50 112 LEU A N 1
ATOM 908 C CA . LEU A 1 112 ? -23.469 -0.640 54.493 1.00 74.50 112 LEU A CA 1
ATOM 909 C C . LEU A 1 112 ? -24.265 -0.012 53.342 1.00 74.50 112 LEU A C 1
ATOM 911 O O . LEU A 1 112 ? -23.998 1.129 52.966 1.00 74.50 112 LEU A O 1
ATOM 915 N N . HIS A 1 113 ? -25.222 -0.744 52.772 1.00 73.00 113 HIS A N 1
ATOM 916 C CA . HIS A 1 113 ? -26.107 -0.240 51.738 1.00 73.00 113 HIS A CA 1
ATOM 917 C C . HIS A 1 113 ? -27.488 0.002 52.333 1.00 73.00 113 HIS A C 1
ATOM 919 O O . HIS A 1 113 ? -28.269 -0.925 52.516 1.00 73.00 113 HIS A O 1
ATOM 925 N N . VAL A 1 114 ? -27.801 1.265 52.617 1.00 75.81 114 VAL A N 1
ATOM 926 C CA . VAL A 1 114 ? -29.176 1.690 52.885 1.00 75.81 114 VAL A CA 1
ATOM 927 C C . VAL A 1 114 ? -29.713 2.233 51.563 1.00 75.81 114 VAL A C 1
ATOM 929 O O . VAL A 1 114 ? -29.286 3.325 51.168 1.00 75.81 114 VAL A O 1
ATOM 932 N N . PRO A 1 115 ? -30.582 1.487 50.848 1.00 71.38 115 PRO A N 1
ATOM 933 C CA . PRO A 1 115 ? -31.256 2.007 49.665 1.00 71.38 115 PRO A CA 1
ATOM 934 C C . PRO A 1 115 ? -31.875 3.361 49.997 1.00 71.38 115 PRO A C 1
ATOM 936 O O . PRO A 1 115 ? -32.352 3.558 51.117 1.00 71.38 115 PRO A O 1
ATOM 939 N N . SER A 1 116 ? -31.865 4.300 49.057 1.00 64.75 116 SER A N 1
ATOM 940 C CA . SER A 1 116 ? -32.454 5.628 49.263 1.00 64.75 116 SER A CA 1
ATOM 941 C C . SER A 1 116 ? -33.921 5.535 49.711 1.00 64.75 116 SER A C 1
ATOM 943 O O . SER A 1 116 ? -34.386 6.370 50.472 1.00 64.75 116 SER A O 1
ATOM 945 N N . GLU A 1 117 ? -34.619 4.463 49.335 1.00 65.44 117 GLU A N 1
ATOM 946 C CA . GLU A 1 117 ? -35.991 4.141 49.739 1.00 65.44 117 GLU A CA 1
ATOM 947 C C . GLU A 1 117 ? -36.124 3.680 51.204 1.00 65.44 117 GLU A C 1
ATOM 949 O O . GLU A 1 117 ? -37.208 3.752 51.778 1.00 65.44 117 GLU A O 1
ATOM 954 N N . ALA A 1 118 ? -35.043 3.186 51.814 1.00 63.41 118 ALA A N 1
ATOM 955 C CA . ALA A 1 118 ? -34.980 2.805 53.227 1.00 63.41 118 ALA A CA 1
ATOM 956 C C . ALA A 1 118 ? -34.453 3.940 54.123 1.00 63.41 118 ALA A C 1
ATOM 958 O O . ALA A 1 118 ? -34.442 3.802 55.351 1.00 63.41 118 ALA A O 1
ATOM 959 N N . GLN A 1 119 ? -34.017 5.058 53.532 1.00 64.38 119 GLN A N 1
ATOM 960 C CA . GLN A 1 119 ? -33.690 6.268 54.275 1.00 64.38 119 GLN A CA 1
ATOM 961 C C . GLN A 1 119 ? -34.998 6.927 54.710 1.00 64.38 119 GLN A C 1
ATOM 963 O O . GLN A 1 119 ? -35.646 7.647 53.958 1.00 64.38 119 GLN A O 1
ATOM 968 N N . PHE A 1 120 ? -35.410 6.655 55.945 1.00 63.75 120 PHE A N 1
ATOM 969 C CA . PHE A 1 120 ? -36.467 7.431 56.575 1.00 63.75 120 PHE A CA 1
ATOM 970 C C . PHE A 1 120 ? -35.921 8.833 56.846 1.00 63.75 120 PHE A C 1
ATOM 972 O O . PHE A 1 120 ? -35.155 9.044 57.788 1.00 63.75 120 PHE A O 1
ATOM 979 N N . GLU A 1 121 ? -36.293 9.790 56.003 1.00 68.38 121 GLU A N 1
ATOM 980 C CA . GLU A 1 121 ? -36.100 11.207 56.285 1.00 68.38 121 GLU A CA 1
ATOM 981 C C . GLU A 1 121 ? -37.005 11.581 57.467 1.00 68.38 121 GLU A C 1
ATOM 983 O O . GLU A 1 121 ? -38.213 11.750 57.314 1.00 68.38 121 GLU A O 1
ATOM 988 N N . SER A 1 122 ? -36.436 11.666 58.673 1.00 73.00 122 SER A N 1
ATOM 989 C CA . SER A 1 122 ? -37.139 12.286 59.799 1.00 73.00 122 SER A CA 1
ATOM 990 C C . SER A 1 122 ? -37.321 13.764 59.473 1.00 73.00 122 SER A C 1
ATOM 992 O O . SER A 1 122 ? -36.333 14.463 59.238 1.00 73.00 122 SER A O 1
ATOM 994 N N . SER A 1 123 ? -38.562 14.266 59.477 1.00 78.44 123 SER A N 1
ATOM 995 C CA . SER A 1 123 ? -38.816 15.687 59.189 1.00 78.44 123 SER A CA 1
ATOM 996 C C . SER A 1 123 ? -38.331 16.616 60.311 1.00 78.44 123 SER A C 1
ATOM 998 O O . SER A 1 123 ? -38.493 17.833 60.226 1.00 78.44 123 SER A O 1
ATOM 1000 N N . GLY A 1 124 ? -37.759 16.060 61.388 1.00 78.81 124 GLY A N 1
ATOM 1001 C CA . GLY A 1 124 ? -37.399 16.775 62.611 1.00 78.81 124 GLY A CA 1
ATOM 1002 C C . GLY A 1 124 ? -38.599 17.050 63.525 1.00 78.81 124 GLY A C 1
ATOM 1003 O O . GLY A 1 124 ? -38.409 17.509 64.651 1.00 78.81 124 GLY A O 1
ATOM 1004 N N . ASN A 1 125 ? -39.823 16.733 63.080 1.00 86.38 125 ASN A N 1
ATOM 1005 C CA . ASN A 1 125 ? -41.042 16.788 63.877 1.00 86.38 125 ASN A CA 1
ATOM 1006 C C . ASN A 1 125 ? -41.511 15.369 64.232 1.00 86.38 125 ASN A C 1
ATOM 1008 O O . ASN A 1 125 ? -42.142 14.677 63.435 1.00 86.38 125 ASN A O 1
ATOM 1012 N N . VAL A 1 126 ? -41.252 14.970 65.478 1.00 86.81 126 VAL A N 1
ATOM 1013 C CA . VAL A 1 126 ? -41.553 13.628 66.001 1.00 86.81 126 VAL A CA 1
ATOM 1014 C C . VAL A 1 126 ? -43.035 13.257 65.869 1.00 86.81 126 VAL A C 1
ATOM 1016 O O . VAL A 1 126 ? -43.348 12.088 65.661 1.00 86.81 126 VAL A O 1
ATOM 1019 N N . VAL A 1 127 ? -43.953 14.223 65.990 1.00 89.44 127 VAL A N 1
ATOM 1020 C CA . VAL A 1 127 ? -45.399 13.946 65.929 1.00 89.44 127 VAL A CA 1
ATOM 1021 C C . VAL A 1 127 ? -45.817 13.569 64.510 1.00 89.44 127 VAL A C 1
ATOM 1023 O O . VAL A 1 127 ? -46.505 12.569 64.324 1.00 89.44 127 VAL A O 1
ATOM 1026 N N . GLU A 1 128 ? -45.354 14.324 63.516 1.00 87.88 128 GLU A N 1
ATOM 1027 C CA . GLU A 1 128 ? -45.630 14.035 62.106 1.00 87.88 128 GLU A CA 1
ATOM 1028 C C . GLU A 1 128 ? -44.963 12.732 61.655 1.00 87.88 128 GLU A C 1
ATOM 1030 O O . GLU A 1 128 ? -45.566 11.942 60.931 1.00 87.88 128 GLU A O 1
ATOM 1035 N N . ASP A 1 129 ? -43.730 12.482 62.102 1.00 86.69 129 ASP A N 1
ATOM 1036 C CA . ASP A 1 129 ? -43.009 11.244 61.798 1.00 86.69 129 ASP A CA 1
ATOM 1037 C C . ASP A 1 129 ? -43.733 10.021 62.383 1.00 86.69 129 ASP A C 1
ATOM 1039 O O . ASP A 1 129 ? -43.900 9.007 61.702 1.00 86.69 129 ASP A O 1
ATOM 1043 N N . MET A 1 130 ? -44.234 10.130 63.617 1.00 89.19 130 MET A N 1
ATOM 1044 C CA . MET A 1 130 ? -45.028 9.075 64.246 1.00 89.19 130 MET A CA 1
ATOM 1045 C C . MET A 1 130 ? -46.360 8.862 63.518 1.00 89.19 130 MET A C 1
ATOM 1047 O O . MET A 1 130 ? -46.773 7.722 63.326 1.00 89.19 130 MET A O 1
ATOM 1051 N N . GLU A 1 131 ? -47.026 9.928 63.072 1.00 90.81 131 GLU A N 1
ATOM 1052 C CA . GLU A 1 131 ? -48.273 9.822 62.310 1.00 90.81 131 GLU A CA 1
ATOM 1053 C C . GLU A 1 131 ? -48.055 9.106 60.969 1.00 90.81 131 GLU A C 1
ATOM 1055 O O . GLU A 1 131 ? -48.779 8.160 60.648 1.00 90.81 131 GLU A O 1
ATOM 1060 N N . ARG A 1 132 ? -47.000 9.467 60.227 1.00 88.88 132 ARG A N 1
ATOM 1061 C CA . ARG A 1 132 ? -46.597 8.759 58.998 1.00 88.88 132 ARG A CA 1
ATOM 1062 C C . ARG A 1 132 ? -46.272 7.289 59.279 1.00 88.88 132 ARG A C 1
ATOM 1064 O O . ARG A 1 132 ? -46.661 6.412 58.507 1.00 88.88 132 ARG A O 1
ATOM 1071 N N . GLN A 1 133 ? -45.607 6.997 60.398 1.00 89.12 133 GLN A N 1
ATOM 1072 C CA . GLN A 1 133 ? -45.290 5.629 60.809 1.00 89.12 133 GLN A CA 1
ATOM 1073 C C . GLN A 1 133 ? -46.547 4.815 61.147 1.00 89.12 133 GLN A C 1
ATOM 1075 O O . GLN A 1 133 ? -46.643 3.645 60.770 1.00 89.12 133 GLN A O 1
ATOM 1080 N N . VAL A 1 134 ? -47.523 5.414 61.832 1.00 92.88 134 VAL A N 1
ATOM 1081 C CA . VAL A 1 134 ? -48.812 4.772 62.126 1.00 92.88 134 VAL A CA 1
ATOM 1082 C C . VAL A 1 134 ? -49.560 4.472 60.827 1.00 92.88 134 VAL A C 1
ATOM 1084 O O . VAL A 1 134 ? -49.961 3.330 60.619 1.00 92.88 134 VAL A O 1
ATOM 1087 N N . GLN A 1 135 ? -49.635 5.428 59.897 1.00 92.75 135 GLN A N 1
ATOM 1088 C CA . GLN A 1 135 ? -50.263 5.215 58.587 1.00 92.75 135 GLN A CA 1
ATOM 1089 C C . GLN A 1 135 ? -49.587 4.084 57.791 1.00 92.75 135 GLN A C 1
ATOM 1091 O O . GLN A 1 135 ? -50.262 3.246 57.185 1.00 92.75 135 GLN A O 1
ATOM 1096 N N . ALA A 1 136 ? -48.253 4.010 57.818 1.00 90.38 136 ALA A N 1
ATOM 1097 C CA . ALA A 1 136 ? -47.507 2.922 57.191 1.00 90.38 136 ALA A CA 1
ATOM 1098 C C . ALA A 1 136 ? -47.804 1.560 57.848 1.00 90.38 136 ALA A C 1
ATOM 1100 O O . ALA A 1 136 ? -47.977 0.553 57.155 1.00 90.38 136 ALA A O 1
ATOM 1101 N N . ASN A 1 137 ? -47.915 1.521 59.179 1.00 95.06 137 ASN A N 1
ATOM 1102 C CA . ASN A 1 137 ? -48.300 0.314 59.907 1.00 95.06 137 ASN A CA 1
ATOM 1103 C C . ASN A 1 137 ? -49.730 -0.126 59.571 1.00 95.06 137 ASN A C 1
ATOM 1105 O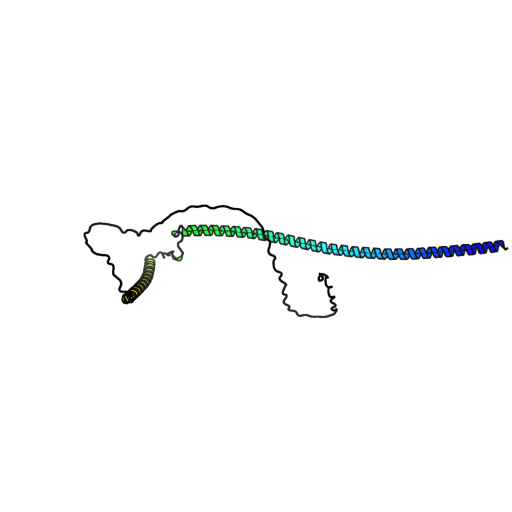 O . ASN A 1 137 ? -49.948 -1.320 59.385 1.00 95.06 137 ASN A O 1
ATOM 1109 N N . ASP A 1 138 ? -50.674 0.798 59.401 1.00 96.81 138 ASP A N 1
ATOM 1110 C CA . ASP A 1 138 ? -52.049 0.471 59.002 1.00 96.81 138 ASP A CA 1
ATOM 1111 C C . ASP A 1 138 ? -52.110 -0.161 57.603 1.00 96.81 138 ASP A C 1
ATOM 1113 O O . ASP A 1 138 ? -52.890 -1.081 57.347 1.00 96.81 138 ASP A O 1
ATOM 1117 N N . ILE A 1 139 ? -51.275 0.300 56.665 1.00 95.44 139 ILE A N 1
ATOM 1118 C CA . ILE A 1 139 ? -51.125 -0.344 55.349 1.00 95.44 139 ILE A CA 1
ATOM 1119 C C . ILE A 1 139 ? -50.552 -1.754 55.517 1.00 95.44 139 ILE A C 1
ATOM 1121 O O . ILE A 1 139 ? -51.087 -2.714 54.962 1.00 95.44 139 ILE A O 1
ATOM 1125 N N . ARG A 1 140 ? -49.493 -1.898 56.318 1.00 94.25 140 ARG A N 1
ATOM 1126 C CA . ARG A 1 140 ? -48.855 -3.194 56.568 1.00 94.25 140 ARG A CA 1
ATOM 1127 C C . ARG A 1 140 ? -49.814 -4.200 57.202 1.00 94.25 140 ARG A C 1
ATOM 1129 O O . ARG A 1 140 ? -49.820 -5.358 56.795 1.00 94.25 140 ARG A O 1
ATOM 1136 N N . ILE A 1 141 ? -50.605 -3.775 58.185 1.00 97.12 141 ILE A N 1
ATOM 1137 C CA . ILE A 1 141 ? -51.604 -4.621 58.845 1.00 97.12 141 ILE A CA 1
ATOM 1138 C C . ILE A 1 141 ? -52.615 -5.118 57.813 1.00 97.12 141 ILE A C 1
ATOM 1140 O O . ILE A 1 141 ? -52.816 -6.325 57.728 1.00 97.12 141 ILE A O 1
ATOM 1144 N N . ARG A 1 142 ? -53.154 -4.234 56.962 1.00 97.06 142 ARG A N 1
ATOM 1145 C CA . ARG A 1 142 ? -54.104 -4.619 55.904 1.00 97.06 142 ARG A CA 1
ATOM 1146 C C . ARG A 1 142 ? -53.540 -5.681 54.960 1.00 97.06 142 ARG A C 1
ATOM 1148 O O . ARG A 1 142 ? -54.185 -6.702 54.747 1.00 97.06 142 ARG A O 1
ATOM 1155 N N . VAL A 1 143 ? -52.315 -5.500 54.466 1.00 96.81 143 VAL A N 1
ATOM 1156 C CA . VAL A 1 143 ? -51.662 -6.492 53.588 1.00 96.81 143 VAL A CA 1
ATOM 1157 C C . VAL A 1 143 ? -51.477 -7.836 54.303 1.00 96.81 143 VAL A C 1
ATOM 1159 O O . VAL A 1 143 ? -51.757 -8.893 53.739 1.00 96.81 143 VAL A O 1
ATOM 1162 N N . LEU A 1 144 ? -51.048 -7.818 55.569 1.00 96.56 144 LEU A N 1
ATOM 1163 C CA . LEU A 1 144 ? -50.892 -9.040 56.362 1.00 96.56 144 LEU A CA 1
ATOM 1164 C C . LEU A 1 144 ? -52.231 -9.729 56.650 1.00 96.56 144 LEU A C 1
ATOM 1166 O O . LEU A 1 144 ? -52.293 -10.958 56.714 1.00 96.56 144 LEU A O 1
ATOM 1170 N N . GLU A 1 145 ? -53.303 -8.971 56.848 1.00 97.19 145 GLU A N 1
ATOM 1171 C CA . GLU A 1 145 ? -54.653 -9.507 57.013 1.00 97.19 145 GLU A CA 1
ATOM 1172 C C . GLU A 1 145 ? -55.158 -10.147 55.719 1.00 97.19 145 GLU A C 1
ATOM 1174 O O . GLU A 1 145 ? -55.656 -11.273 55.760 1.00 97.19 145 GLU A O 1
ATOM 1179 N N . GLU A 1 146 ? -54.960 -9.496 54.571 1.00 97.19 146 GLU A N 1
ATOM 1180 C CA . GLU A 1 146 ? -55.278 -10.039 53.246 1.00 97.19 146 GLU A CA 1
ATOM 1181 C C . GLU A 1 146 ? -54.533 -11.349 52.969 1.00 97.19 146 GLU A C 1
ATOM 1183 O O . GLU A 1 146 ? -55.147 -12.351 52.583 1.00 97.19 146 GLU A O 1
ATOM 1188 N N . ASP A 1 147 ? -53.227 -11.389 53.234 1.00 96.56 147 ASP A N 1
ATOM 1189 C CA . ASP A 1 147 ? -52.419 -12.597 53.081 1.00 96.56 147 ASP A CA 1
ATOM 1190 C C . ASP A 1 147 ? -52.875 -13.711 54.033 1.00 96.56 147 ASP A C 1
ATOM 1192 O O . ASP A 1 147 ? -53.013 -14.865 53.620 1.00 96.56 147 ASP A O 1
ATOM 1196 N N . ASN A 1 148 ? -53.186 -13.386 55.290 1.00 97.50 148 ASN A N 1
ATOM 1197 C CA . ASN A 1 148 ? -53.722 -14.357 56.243 1.00 97.50 148 ASN A CA 1
ATOM 1198 C C . ASN A 1 148 ? -55.092 -14.893 55.817 1.00 97.50 148 ASN A C 1
ATOM 1200 O O . ASN A 1 148 ? -55.356 -16.088 55.967 1.00 97.50 148 ASN A O 1
ATOM 1204 N N . MET A 1 149 ? -55.966 -14.046 55.269 1.00 97.00 149 MET A N 1
ATOM 1205 C CA . MET A 1 149 ? -57.238 -14.487 54.695 1.00 97.00 149 MET A CA 1
ATOM 1206 C C . MET A 1 149 ? -57.006 -15.422 53.510 1.00 97.00 149 MET A C 1
ATOM 1208 O O . MET A 1 149 ? -57.614 -16.494 53.453 1.00 97.00 149 MET A O 1
ATOM 1212 N N . ARG A 1 150 ? -56.083 -15.075 52.604 1.00 96.81 150 ARG A N 1
ATOM 1213 C CA . ARG A 1 150 ? -55.720 -15.918 51.458 1.00 96.81 150 ARG A CA 1
ATOM 1214 C C . ARG A 1 150 ? -55.204 -17.281 51.914 1.00 96.81 150 ARG A C 1
ATOM 1216 O O . ARG A 1 150 ? -55.653 -18.298 51.392 1.00 96.81 150 ARG A O 1
ATOM 1223 N N . LEU A 1 151 ? -54.325 -17.316 52.915 1.00 96.69 151 LEU A N 1
ATOM 1224 C CA . LEU A 1 151 ? -53.790 -18.553 53.494 1.00 96.69 151 LEU A CA 1
ATOM 1225 C C . LEU A 1 151 ? -54.872 -19.396 54.180 1.00 96.69 151 LEU A C 1
ATOM 1227 O O . LEU A 1 151 ? -54.917 -20.612 54.013 1.00 96.69 151 LEU A O 1
ATOM 1231 N N . ARG A 1 152 ? -55.788 -18.775 54.928 1.00 96.62 152 ARG A N 1
ATOM 1232 C CA . ARG A 1 152 ? -56.923 -19.496 55.525 1.00 96.62 152 ARG A CA 1
ATOM 1233 C C . ARG A 1 152 ? -57.838 -20.084 54.453 1.00 96.62 152 ARG A C 1
ATOM 1235 O O . ARG A 1 152 ? -58.275 -21.222 54.597 1.00 96.62 152 ARG A O 1
ATOM 1242 N N . ALA A 1 153 ? -58.088 -19.353 53.369 1.00 95.88 153 ALA A N 1
ATOM 1243 C CA . ALA A 1 153 ? -58.893 -19.837 52.254 1.00 95.88 153 ALA A CA 1
ATOM 1244 C C . ALA A 1 153 ? -58.221 -21.007 51.517 1.00 95.88 153 ALA A C 1
ATOM 1246 O O . ALA A 1 153 ? -58.898 -21.968 51.156 1.00 95.88 153 ALA A O 1
ATOM 1247 N N . THR A 1 154 ? -56.900 -20.972 51.308 1.00 95.12 154 THR A N 1
ATOM 1248 C CA . THR A 1 154 ? -56.179 -22.106 50.705 1.00 95.12 154 THR A CA 1
ATOM 1249 C C . THR A 1 154 ? -56.158 -23.323 51.627 1.00 95.12 154 THR A C 1
ATOM 1251 O O . THR A 1 154 ? -56.381 -24.432 51.148 1.00 95.12 154 THR A O 1
ATOM 1254 N N . LEU A 1 155 ? -55.978 -23.140 52.940 1.00 95.25 155 LEU A N 1
ATOM 1255 C CA . LEU A 1 155 ? -56.088 -24.223 53.925 1.00 95.25 155 LEU A CA 1
ATOM 1256 C C . LEU A 1 155 ? -57.494 -24.829 53.965 1.00 95.25 155 LEU A C 1
ATOM 1258 O O . LEU A 1 155 ? -57.629 -26.047 54.014 1.00 95.25 155 LEU A O 1
ATOM 1262 N N . ALA A 1 156 ? -58.539 -24.001 53.901 1.00 93.50 156 ALA A N 1
ATOM 1263 C CA . ALA A 1 156 ? -59.917 -24.475 53.833 1.00 93.50 156 ALA A CA 1
ATOM 1264 C C . ALA A 1 156 ? -60.156 -25.319 52.572 1.00 93.50 156 ALA A C 1
ATOM 1266 O O . ALA A 1 156 ? -60.677 -26.425 52.677 1.00 93.50 156 ALA A O 1
ATOM 1267 N N . LYS A 1 157 ? -59.687 -24.857 51.404 1.00 93.62 157 LYS A N 1
ATOM 1268 C CA . LYS A 1 157 ? -59.755 -25.621 50.147 1.00 93.62 157 LYS A CA 1
ATOM 1269 C C . LYS A 1 157 ? -58.982 -26.938 50.221 1.00 93.62 157 LYS A C 1
ATOM 1271 O O . LYS A 1 157 ? -59.476 -27.950 49.746 1.00 93.62 157 LYS A O 1
ATOM 1276 N N . LEU A 1 158 ? -57.791 -26.952 50.825 1.00 90.44 158 LEU A N 1
ATOM 1277 C CA . LEU A 1 158 ? -57.024 -28.186 51.025 1.00 90.44 158 LEU A CA 1
ATOM 1278 C C . LEU A 1 158 ? -57.759 -29.165 51.939 1.00 90.44 158 LEU A C 1
ATOM 1280 O O . LEU A 1 158 ? -57.837 -30.340 51.603 1.00 90.44 158 LEU A O 1
ATOM 1284 N N . ASN A 1 159 ? -58.330 -28.676 53.042 1.00 90.25 159 ASN A N 1
ATOM 1285 C CA . ASN A 1 159 ? -59.137 -29.483 53.956 1.00 90.25 159 ASN A CA 1
ATOM 1286 C C . ASN A 1 159 ? -60.413 -30.017 53.295 1.00 90.25 159 ASN A C 1
ATOM 1288 O O . ASN A 1 159 ? -60.883 -31.096 53.642 1.00 90.25 159 ASN A O 1
ATOM 1292 N N . GLU A 1 160 ? -61.003 -29.265 52.370 1.00 85.88 160 GLU A N 1
ATOM 1293 C CA . GLU A 1 160 ? -62.162 -29.703 51.599 1.00 85.88 160 GLU A CA 1
ATOM 1294 C C . GLU A 1 160 ? -61.767 -30.757 50.556 1.00 85.88 160 GLU A C 1
ATOM 1296 O O . GLU A 1 160 ? -62.443 -31.771 50.443 1.00 85.88 160 GLU A O 1
ATOM 1301 N N . VAL A 1 161 ? -60.632 -30.596 49.867 1.00 82.94 161 VAL A N 1
ATOM 1302 C CA . VAL A 1 161 ? -60.089 -31.604 48.939 1.00 82.94 161 VAL A CA 1
ATOM 1303 C C . VAL A 1 161 ? -59.675 -32.884 49.670 1.00 82.94 161 VAL A C 1
ATOM 1305 O O . VAL A 1 161 ? -59.921 -33.974 49.156 1.00 82.94 161 VAL A O 1
ATOM 1308 N N . THR A 1 162 ? -59.093 -32.799 50.871 1.00 76.25 162 THR A N 1
ATOM 1309 C CA . THR A 1 162 ? -58.809 -33.990 51.686 1.00 76.25 162 THR A CA 1
ATOM 1310 C C . THR A 1 162 ? -60.091 -34.656 52.173 1.00 76.25 162 THR A C 1
ATOM 1312 O O . THR A 1 162 ? -60.191 -35.870 52.052 1.00 76.25 162 THR A O 1
ATOM 1315 N N . GLN A 1 163 ? -61.109 -33.906 52.606 1.00 71.88 163 GLN A N 1
ATOM 1316 C CA . GLN A 1 163 ? -62.417 -34.473 52.978 1.00 71.88 163 GLN A CA 1
ATOM 1317 C C . GLN A 1 163 ? -63.176 -35.074 51.779 1.00 71.88 163 GLN A C 1
ATOM 1319 O O . GLN A 1 163 ? -63.797 -36.131 51.894 1.00 71.88 163 GLN A O 1
ATOM 1324 N N . GLN A 1 164 ? -63.098 -34.451 50.602 1.00 65.06 164 GLN A N 1
ATOM 1325 C CA . GLN A 1 164 ? -63.662 -34.980 49.355 1.00 65.06 164 GLN A CA 1
ATOM 1326 C C . GLN A 1 164 ? -62.867 -36.198 48.841 1.00 65.06 164 GLN A C 1
ATOM 1328 O O . GLN A 1 164 ? -63.448 -37.104 48.243 1.00 65.06 164 GLN A O 1
ATOM 1333 N N . GLY A 1 165 ? -61.562 -36.276 49.128 1.00 57.88 165 GLY A N 1
ATOM 1334 C CA . GLY A 1 165 ? -60.722 -37.459 48.911 1.00 57.88 165 GLY A CA 1
ATOM 1335 C C . GLY A 1 165 ? -60.961 -38.589 49.926 1.00 57.88 165 GLY A C 1
ATOM 1336 O O . GLY A 1 165 ? -60.867 -39.766 49.571 1.00 57.88 165 GLY A O 1
ATOM 1337 N N . GLU A 1 166 ? -61.349 -38.265 51.163 1.00 45.91 166 GLU A N 1
ATOM 1338 C CA . GLU A 1 166 ? -61.688 -39.222 52.230 1.00 45.91 166 GLU A CA 1
ATOM 1339 C C . GLU A 1 166 ? -63.019 -39.953 51.987 1.00 45.91 166 GLU A C 1
ATOM 1341 O O . GLU A 1 166 ? -63.203 -41.068 52.478 1.00 45.91 166 GLU A O 1
ATOM 1346 N N . LEU A 1 167 ? -63.904 -39.425 51.131 1.00 50.03 167 LEU A N 1
ATOM 1347 C CA . LEU A 1 167 ? -65.067 -40.171 50.626 1.00 50.03 167 LEU A CA 1
ATOM 1348 C C . LEU A 1 167 ? -64.702 -41.252 49.586 1.00 50.03 167 LEU A C 1
ATOM 1350 O O . LEU A 1 167 ? -65.571 -42.039 49.207 1.00 50.03 167 LEU A O 1
ATOM 1354 N N . LYS A 1 168 ? -63.432 -41.360 49.153 1.00 48.91 168 LYS A N 1
ATOM 1355 C CA . LYS A 1 168 ? -62.974 -42.427 48.238 1.00 48.91 168 LYS A CA 1
ATOM 1356 C C . LYS A 1 168 ? -61.776 -43.249 48.723 1.00 48.91 168 LYS A C 1
ATOM 1358 O O . LYS A 1 168 ? -61.385 -44.187 48.032 1.00 48.91 168 LYS A O 1
ATOM 1363 N N . VAL A 1 169 ? -61.246 -43.002 49.923 1.00 44.28 169 VAL A N 1
ATOM 1364 C CA . VAL A 1 169 ? -60.219 -43.867 50.529 1.00 44.28 169 VAL A CA 1
ATOM 1365 C C . VAL A 1 169 ? -60.501 -44.073 52.017 1.00 44.28 169 VAL A C 1
ATOM 1367 O O . VAL A 1 169 ? -60.001 -43.365 52.884 1.00 44.28 169 VAL A O 1
ATOM 1370 N N . ARG A 1 170 ? -61.267 -45.125 52.324 1.00 43.38 170 ARG A N 1
ATOM 1371 C CA . ARG A 1 170 ? -61.233 -45.769 53.641 1.00 43.38 170 ARG A CA 1
ATOM 1372 C C . ARG A 1 170 ? -59.915 -46.551 53.747 1.00 43.38 170 ARG A C 1
ATOM 1374 O O . ARG A 1 170 ? -59.811 -47.644 53.200 1.00 43.38 170 ARG A O 1
ATOM 1381 N N . GLY A 1 171 ? -58.933 -46.004 54.463 1.00 35.53 171 GLY A N 1
ATOM 1382 C CA . GLY A 1 171 ? -57.676 -46.669 54.838 1.00 35.53 171 GLY A CA 1
ATOM 1383 C C . GLY A 1 171 ? -57.099 -46.076 56.137 1.00 35.53 171 GLY A C 1
ATOM 1384 O O . GLY A 1 171 ? -57.365 -44.914 56.421 1.00 35.53 171 GLY A O 1
ATOM 1385 N N . PRO A 1 172 ? -56.410 -46.856 56.992 1.00 43.94 172 PRO A N 1
ATOM 1386 C CA . PRO A 1 172 ? -56.530 -46.732 58.449 1.00 43.94 172 PRO A CA 1
ATOM 1387 C C . PRO A 1 172 ? -55.792 -45.556 59.103 1.00 43.94 172 PRO A C 1
ATOM 1389 O O . PRO A 1 172 ? -54.607 -45.321 58.890 1.00 43.94 172 PRO A O 1
ATOM 1392 N N . ARG A 1 173 ? -56.514 -44.922 60.031 1.00 49.72 173 ARG A N 1
ATOM 1393 C CA . ARG A 1 173 ? -56.059 -43.991 61.069 1.00 49.72 173 ARG A CA 1
ATOM 1394 C C . ARG A 1 173 ? -54.999 -44.633 61.981 1.00 49.72 173 ARG A C 1
ATOM 1396 O O . ARG A 1 173 ? -55.324 -45.558 62.720 1.00 49.72 173 ARG A O 1
ATOM 1403 N N . ALA A 1 174 ? -53.789 -44.074 62.008 1.00 46.47 174 ALA A N 1
ATOM 1404 C CA . ALA A 1 174 ? -52.813 -44.231 63.095 1.00 46.47 174 ALA A CA 1
ATOM 1405 C C . ALA A 1 174 ? -52.685 -42.867 63.804 1.00 46.47 174 ALA A C 1
ATOM 1407 O O . ALA A 1 174 ? -52.147 -41.917 63.250 1.00 46.47 174 ALA A O 1
ATOM 1408 N N . SER A 1 175 ? -53.418 -42.601 64.886 1.00 49.22 175 SER A N 1
ATOM 1409 C CA . SER A 1 175 ? -53.012 -42.871 66.274 1.00 49.22 175 SER A CA 1
ATOM 1410 C C . SER A 1 175 ? -51.592 -42.390 66.606 1.00 49.22 175 SER A C 1
ATOM 1412 O O . SER A 1 175 ? -50.640 -43.162 66.547 1.00 49.22 175 SER A O 1
ATOM 1414 N N . TRP A 1 176 ? -51.478 -41.138 67.049 1.00 36.56 176 TRP A N 1
ATOM 1415 C CA . TRP A 1 176 ? -50.462 -40.745 68.026 1.00 36.56 176 TRP A CA 1
ATOM 1416 C C . TRP A 1 176 ? -51.196 -40.298 69.293 1.00 36.56 176 TRP A C 1
ATOM 1418 O O . TRP A 1 176 ? -52.176 -39.556 69.230 1.00 36.56 176 TRP A O 1
ATOM 1428 N N . GLY A 1 177 ? -50.804 -40.918 70.404 1.00 37.03 177 GLY A N 1
ATOM 1429 C CA . GLY A 1 177 ? -51.519 -40.979 71.676 1.00 37.03 177 GLY A CA 1
ATOM 1430 C C . GLY A 1 177 ? -51.287 -39.797 72.637 1.00 37.03 177 GLY A C 1
ATOM 1431 O O . GLY A 1 177 ? -50.842 -38.737 72.206 1.00 37.03 177 GLY A O 1
ATOM 1432 N N . PRO A 1 178 ? -51.636 -39.953 73.932 1.00 47.25 178 PRO A N 1
ATOM 1433 C CA . PRO A 1 178 ? -52.356 -38.932 74.697 1.00 47.25 178 PRO A CA 1
A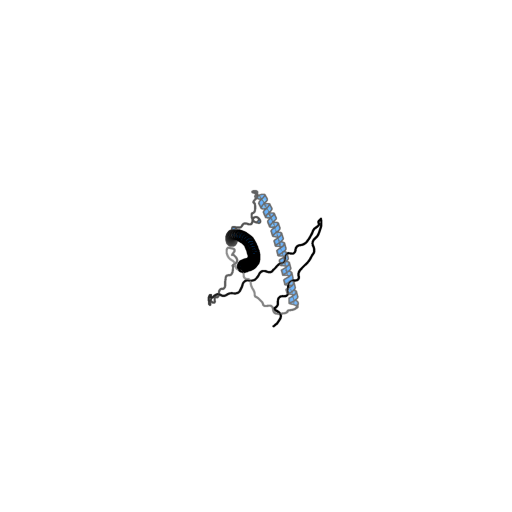TOM 1434 C C . PRO A 1 178 ? -51.596 -38.333 75.896 1.00 47.25 178 PRO A C 1
ATOM 1436 O O . PRO A 1 178 ? -50.706 -38.959 76.461 1.00 47.25 178 PRO A O 1
ATOM 1439 N N . GLY A 1 179 ? -52.103 -37.195 76.392 1.00 35.12 179 GLY A N 1
ATOM 1440 C CA . GLY A 1 179 ? -52.192 -36.940 77.838 1.00 35.12 179 GLY A CA 1
ATOM 1441 C C . GLY A 1 179 ? -51.384 -35.764 78.391 1.00 35.12 179 GLY A C 1
ATOM 1442 O O . GLY A 1 179 ? -50.178 -35.854 78.587 1.00 35.12 179 GLY A O 1
ATOM 1443 N N . LEU A 1 180 ? -52.096 -34.695 78.762 1.00 42.28 180 LEU A N 1
ATOM 1444 C CA . LEU A 1 180 ? -51.625 -33.676 79.700 1.00 42.28 180 LEU A CA 1
ATOM 1445 C C . LEU A 1 180 ? -51.464 -34.259 81.116 1.00 42.28 180 LEU A C 1
ATOM 1447 O O . LEU A 1 180 ? -52.380 -34.916 81.612 1.00 42.28 180 LEU A O 1
ATOM 1451 N N . LYS A 1 181 ? -50.405 -33.857 81.830 1.00 35.50 181 LYS A N 1
ATOM 1452 C CA . LYS A 1 181 ? -50.506 -33.479 83.250 1.00 35.50 181 LYS A CA 1
ATOM 1453 C C . LYS A 1 181 ? -49.647 -32.251 83.540 1.00 35.50 181 LYS A C 1
ATOM 1455 O O . LYS A 1 181 ? -48.476 -32.194 83.187 1.00 35.50 181 LYS A O 1
ATOM 1460 N N . ALA A 1 182 ? -50.275 -31.281 84.193 1.00 35.69 182 ALA A N 1
ATOM 1461 C CA . ALA A 1 182 ? -49.669 -30.072 84.718 1.00 35.69 182 ALA A CA 1
ATOM 1462 C C . ALA A 1 182 ? -49.014 -30.333 86.083 1.00 35.69 182 ALA A C 1
ATOM 1464 O O . ALA A 1 182 ? -49.639 -30.951 86.942 1.00 35.69 182 ALA A O 1
ATOM 1465 N N . GLN A 1 183 ? -47.824 -29.771 86.310 1.00 31.55 183 GLN A N 1
ATOM 1466 C CA . GLN A 1 183 ? -47.440 -29.190 87.600 1.00 31.55 183 GLN A CA 1
ATOM 1467 C C . GLN A 1 183 ? -46.290 -28.196 87.377 1.00 31.55 183 GLN A C 1
ATOM 1469 O O . GLN A 1 183 ? -45.296 -28.526 86.738 1.00 31.55 183 GLN A O 1
ATOM 1474 N N . GLY A 1 184 ? -46.479 -26.946 87.806 1.00 33.00 184 GLY A N 1
ATOM 1475 C CA . GLY A 1 184 ? -45.597 -25.830 87.461 1.00 33.00 184 GLY A CA 1
ATOM 1476 C C . GLY A 1 184 ? -44.374 -25.652 88.360 1.00 33.00 184 GLY A C 1
ATOM 1477 O O . GLY A 1 184 ? -44.333 -26.171 89.471 1.00 33.00 184 GLY A O 1
ATOM 1478 N N . LYS A 1 185 ? -43.422 -24.843 87.873 1.00 31.83 185 LYS A N 1
ATOM 1479 C CA . LYS A 1 185 ? -42.729 -23.738 88.570 1.00 31.83 185 LYS A CA 1
ATOM 1480 C C . LYS A 1 185 ? -41.643 -23.138 87.654 1.00 31.83 185 LYS A C 1
ATOM 1482 O O . LYS A 1 185 ? -40.844 -23.885 87.113 1.00 31.83 185 LYS A O 1
ATOM 1487 N N . GLY A 1 186 ? -41.590 -21.803 87.580 1.00 30.80 186 GLY A N 1
ATOM 1488 C CA . GLY A 1 186 ? -40.337 -21.031 87.518 1.00 30.80 186 GLY A CA 1
ATOM 1489 C C . GLY A 1 186 ? -39.667 -20.744 86.163 1.00 30.80 186 GLY A C 1
ATOM 1490 O O . GLY A 1 186 ? -39.006 -21.604 85.606 1.00 30.80 186 GLY A O 1
ATOM 1491 N N . GLU A 1 187 ? -39.743 -19.466 85.772 1.00 31.91 187 GLU A N 1
ATOM 1492 C CA . GLU A 1 187 ? -38.666 -18.619 85.206 1.00 31.91 187 GLU A CA 1
ATOM 1493 C C . GLU A 1 187 ? -38.197 -18.707 83.726 1.00 31.91 187 GLU A C 1
ATOM 1495 O O . GLU A 1 187 ? -37.631 -19.684 83.253 1.00 31.91 187 GLU A O 1
ATOM 1500 N N . ALA A 1 188 ? -38.338 -17.534 83.078 1.00 34.34 188 ALA A N 1
ATOM 1501 C CA . ALA A 1 188 ? -37.399 -16.800 82.208 1.00 34.34 188 ALA A CA 1
ATOM 1502 C C . ALA A 1 188 ? -37.003 -17.292 80.786 1.00 34.34 188 ALA A C 1
ATOM 1504 O O . ALA A 1 188 ? -36.227 -18.224 80.603 1.00 34.34 188 ALA A O 1
ATOM 1505 N N . GLY A 1 189 ? -37.370 -16.462 79.787 1.00 33.22 189 GLY A N 1
ATOM 1506 C CA . GLY A 1 189 ? -36.550 -16.130 78.602 1.00 33.22 189 GLY A CA 1
ATOM 1507 C C . GLY A 1 189 ? -36.984 -16.719 77.241 1.00 33.22 189 GLY A C 1
ATOM 1508 O O . GLY A 1 189 ? -37.047 -17.940 77.107 1.00 33.22 189 GLY A O 1
ATOM 1509 N N . PRO A 1 190 ? -37.213 -15.906 76.180 1.00 41.59 190 PRO A N 1
ATOM 1510 C CA . PRO A 1 190 ? -37.552 -16.432 74.857 1.00 41.59 190 PRO A CA 1
ATOM 1511 C C . PRO A 1 190 ? -36.299 -16.853 74.070 1.00 41.59 190 PRO A C 1
ATOM 1513 O O . PRO A 1 190 ? -35.396 -16.054 73.809 1.00 41.59 190 PRO A O 1
ATOM 1516 N N . ARG A 1 191 ? -36.254 -18.126 73.651 1.00 36.06 191 ARG A N 1
ATOM 1517 C CA . ARG A 1 191 ? -35.224 -18.667 72.754 1.00 36.06 191 ARG A CA 1
ATOM 1518 C C . ARG A 1 191 ? -35.616 -18.542 71.278 1.00 36.06 191 ARG A C 1
ATOM 1520 O O . ARG A 1 191 ? -36.647 -19.028 70.832 1.00 36.06 191 ARG A O 1
ATOM 1527 N N . ARG A 1 192 ? -34.675 -17.927 70.564 1.00 33.31 192 ARG A N 1
ATOM 1528 C CA . ARG A 1 192 ? -34.211 -18.088 69.176 1.00 33.31 192 ARG A CA 1
ATOM 1529 C C . ARG A 1 192 ? -34.496 -19.458 68.519 1.00 33.31 192 ARG A C 1
ATOM 1531 O O . ARG A 1 192 ? -34.263 -20.501 69.126 1.00 33.31 192 ARG A O 1
ATOM 1538 N N . TRP A 1 193 ? -34.875 -19.423 67.238 1.00 31.31 193 TRP A N 1
ATOM 1539 C CA . TRP A 1 193 ? -34.994 -20.580 66.336 1.00 31.31 193 TRP A CA 1
ATOM 1540 C C . TRP A 1 193 ? -33.617 -21.044 65.807 1.00 31.31 193 TRP A C 1
ATOM 1542 O O . TRP A 1 193 ? -32.782 -20.189 65.494 1.00 31.31 193 TRP A O 1
ATOM 1552 N N . PRO A 1 194 ? -33.345 -22.360 65.693 1.00 45.50 194 PRO A N 1
ATOM 1553 C CA . PRO A 1 194 ? -32.061 -22.871 65.218 1.00 45.50 194 PRO A CA 1
ATOM 1554 C C . PRO A 1 194 ? -32.010 -23.095 63.697 1.00 45.50 194 PRO A C 1
ATOM 1556 O O . PRO A 1 194 ? -32.917 -23.658 63.092 1.00 45.50 194 PRO A O 1
ATOM 1559 N N . SER A 1 195 ? -30.875 -22.697 63.120 1.00 36.78 195 SER A N 1
ATOM 1560 C CA . SER A 1 195 ? -30.395 -23.063 61.785 1.00 36.78 195 SER A CA 1
ATOM 1561 C C . SER A 1 195 ? -29.675 -24.419 61.841 1.00 36.78 195 SER A C 1
ATOM 1563 O O . SER A 1 195 ? -28.860 -24.652 62.741 1.00 36.78 195 SER A O 1
ATOM 1565 N N . SER A 1 196 ? -29.966 -25.311 60.892 1.00 36.38 196 SER A N 1
ATOM 1566 C CA . SER A 1 196 ? -29.329 -26.627 60.767 1.00 36.38 196 SER A CA 1
ATOM 1567 C C . SER A 1 196 ? -28.200 -26.603 59.736 1.00 36.38 196 SER A C 1
ATOM 1569 O O . SER A 1 196 ? -28.356 -26.131 58.613 1.00 36.38 196 SER A O 1
ATOM 1571 N N . ARG A 1 197 ? -27.049 -27.136 60.158 1.00 36.06 197 ARG A N 1
ATOM 1572 C CA . ARG A 1 197 ? -25.791 -27.257 59.412 1.00 36.06 197 ARG A CA 1
ATOM 1573 C C . ARG A 1 197 ? -25.727 -28.559 58.601 1.00 36.06 197 ARG A C 1
ATOM 1575 O O . ARG A 1 197 ? -26.193 -29.590 59.064 1.00 36.06 197 ARG A O 1
ATOM 1582 N N . VAL A 1 198 ? -25.037 -28.461 57.461 1.00 36.59 198 VAL A N 1
ATOM 1583 C CA . VAL A 1 198 ? -23.938 -29.309 56.942 1.00 36.59 198 VAL A CA 1
ATOM 1584 C C . VAL A 1 198 ? -23.968 -30.822 57.219 1.00 36.59 198 VAL A C 1
ATOM 1586 O O . VAL A 1 198 ? -23.806 -31.263 58.351 1.00 36.59 198 VAL A O 1
ATOM 1589 N N . GLY A 1 199 ? -23.920 -31.597 56.129 1.00 30.09 199 GLY A N 1
ATOM 1590 C CA . GLY A 1 199 ? -23.319 -32.933 56.075 1.00 30.09 199 GLY A CA 1
ATOM 1591 C C . GLY A 1 199 ? -22.267 -33.001 54.959 1.00 30.09 199 GLY A C 1
ATOM 1592 O O . GLY A 1 199 ? -22.571 -32.728 53.803 1.00 30.09 199 GLY A O 1
ATOM 1593 N N . LYS A 1 200 ? -21.023 -33.334 55.322 1.00 38.03 200 LYS A N 1
ATOM 1594 C CA . LYS A 1 200 ? -19.863 -33.575 54.445 1.00 38.03 200 LYS A CA 1
ATOM 1595 C C . LYS A 1 200 ? -19.594 -35.084 54.435 1.00 38.03 200 LYS A C 1
ATOM 1597 O O . LYS A 1 200 ? -19.483 -35.653 55.516 1.00 38.03 200 LYS A O 1
ATOM 1602 N N . VAL A 1 201 ? -19.370 -35.694 53.271 1.00 36.72 201 VAL A N 1
ATOM 1603 C CA . VAL A 1 201 ? -18.544 -36.910 53.127 1.00 36.72 201 VAL A CA 1
ATOM 1604 C C . VAL A 1 201 ? -17.710 -36.751 51.857 1.00 36.72 201 VAL A C 1
ATOM 1606 O O . VAL A 1 201 ? -18.229 -36.361 50.815 1.00 36.72 201 VAL A O 1
ATOM 1609 N N . GLY A 1 202 ? -16.400 -36.957 51.985 1.00 32.81 202 GLY A N 1
ATOM 1610 C CA . GLY A 1 202 ? -15.424 -36.790 50.915 1.00 32.81 202 GLY A CA 1
ATOM 1611 C C . GLY A 1 202 ? -15.195 -38.051 50.083 1.00 32.81 202 GLY A C 1
ATOM 1612 O O . GLY A 1 202 ? -15.514 -39.161 50.495 1.00 32.81 202 GLY A O 1
ATOM 1613 N N . GLY A 1 203 ? -14.556 -37.848 48.935 1.00 29.00 203 GLY A N 1
ATOM 1614 C CA . GLY A 1 203 ? -13.952 -38.883 48.105 1.00 29.00 203 GLY A CA 1
ATOM 1615 C C . GLY A 1 203 ? -12.982 -38.219 47.134 1.00 29.00 203 GLY A C 1
ATOM 1616 O O . GLY A 1 203 ? -13.397 -37.553 46.194 1.00 29.00 203 GLY A O 1
ATOM 1617 N N . ALA A 1 204 ? -11.685 -38.331 47.414 1.00 36.38 204 ALA A N 1
ATOM 1618 C CA . ALA A 1 204 ? -10.617 -37.879 46.533 1.00 36.38 204 ALA A CA 1
ATOM 1619 C C . ALA A 1 204 ? -10.428 -38.869 45.375 1.00 36.38 204 ALA A C 1
ATOM 1621 O O . ALA A 1 204 ? -10.480 -40.075 45.618 1.00 36.38 204 ALA A O 1
ATOM 1622 N N . GLN A 1 205 ? -10.127 -38.368 44.168 1.00 34.28 205 GLN A N 1
ATOM 1623 C CA . GLN A 1 205 ? -9.055 -38.885 43.299 1.00 34.28 205 GLN A CA 1
ATOM 1624 C C . GLN A 1 205 ? -8.856 -38.046 42.013 1.00 34.28 205 GLN A C 1
ATOM 1626 O O . GLN A 1 205 ? -9.748 -37.933 41.187 1.00 34.28 205 GLN A O 1
ATOM 1631 N N . ARG A 1 206 ? -7.623 -37.523 41.894 1.00 30.84 206 ARG A N 1
ATOM 1632 C CA . ARG A 1 206 ? -6.746 -37.342 40.711 1.00 30.84 206 ARG A CA 1
ATOM 1633 C C . ARG A 1 206 ? -7.225 -36.569 39.463 1.00 30.84 206 ARG A C 1
ATOM 1635 O O . ARG A 1 206 ? -8.015 -37.051 38.665 1.00 30.84 206 ARG A O 1
ATOM 1642 N N . LEU A 1 207 ? -6.527 -35.452 39.225 1.00 41.84 207 LEU A N 1
ATOM 1643 C CA . LEU A 1 207 ? -6.157 -34.917 37.902 1.00 41.84 207 LEU A CA 1
ATOM 1644 C C . LEU A 1 207 ? -5.127 -35.830 37.196 1.00 41.84 207 LEU A C 1
ATOM 1646 O O . LEU A 1 207 ? -4.360 -36.520 37.876 1.00 41.84 207 LEU A O 1
ATOM 1650 N N . PRO A 1 208 ? -5.049 -35.765 35.855 1.00 44.41 208 PRO A N 1
ATOM 1651 C CA . PRO A 1 208 ? -3.829 -35.277 35.188 1.00 44.41 208 PRO A CA 1
ATOM 1652 C C . PRO A 1 208 ? -4.163 -34.303 34.032 1.00 44.41 208 PRO A C 1
ATOM 1654 O O . PRO A 1 208 ? -5.170 -34.447 33.353 1.00 44.41 208 PRO A O 1
ATOM 1657 N N . SER A 1 209 ? -3.510 -33.144 33.950 1.00 30.38 209 SER A N 1
ATOM 1658 C CA . SER A 1 209 ? -2.236 -32.846 33.263 1.00 30.38 209 SER A CA 1
ATOM 1659 C C . SER A 1 209 ? -2.355 -32.583 31.750 1.00 30.38 209 SER A C 1
ATOM 1661 O O . SER A 1 209 ? -2.657 -33.480 30.975 1.00 30.38 209 SER A O 1
ATOM 1663 N N . TRP A 1 210 ? -2.053 -31.334 31.386 1.00 40.75 210 TRP A N 1
ATOM 1664 C CA . TRP A 1 210 ? -1.415 -30.799 30.173 1.00 40.75 210 TRP A CA 1
ATOM 1665 C C . TRP A 1 210 ? -0.906 -31.786 29.107 1.00 40.75 210 TRP A C 1
ATOM 1667 O O . TRP A 1 210 ? -0.254 -32.758 29.479 1.00 40.75 210 TRP A O 1
ATOM 1677 N N . LEU A 1 211 ? -1.087 -31.433 27.814 1.00 41.44 211 LEU A N 1
ATOM 1678 C CA . LEU A 1 211 ? -0.099 -31.443 26.695 1.00 41.44 211 LEU A CA 1
ATOM 1679 C C . LEU A 1 211 ? -0.767 -31.058 25.324 1.00 41.44 211 LEU A C 1
ATOM 1681 O O . LEU A 1 211 ? -1.986 -30.895 25.308 1.00 41.44 211 LEU A O 1
ATOM 1685 N N . PRO A 1 212 ? -0.027 -30.778 24.213 1.00 48.84 212 PRO A N 1
ATOM 1686 C CA . PRO A 1 212 ? -0.146 -29.513 23.465 1.00 48.84 212 PRO A CA 1
ATOM 1687 C C . PRO A 1 212 ? -0.347 -29.621 21.924 1.00 48.84 212 PRO A C 1
ATOM 1689 O O . PRO A 1 212 ? -0.313 -30.702 21.352 1.00 48.84 212 PRO A O 1
ATOM 1692 N N . LEU A 1 213 ? -0.409 -28.438 21.281 1.00 36.03 213 LEU A N 1
ATOM 1693 C CA . LEU A 1 213 ? 0.051 -28.063 19.922 1.00 36.03 213 LEU A CA 1
ATOM 1694 C C . LEU A 1 213 ? -0.597 -28.711 18.670 1.00 36.03 213 LEU A C 1
ATOM 1696 O O . LEU A 1 213 ? -0.413 -29.890 18.401 1.00 36.03 213 LEU A O 1
ATOM 1700 N N . GLY A 1 214 ? -1.150 -27.870 17.774 1.00 30.45 214 GLY A N 1
ATOM 1701 C CA . GLY A 1 214 ? -1.100 -28.137 16.324 1.00 30.45 214 GLY A CA 1
ATOM 1702 C C . GLY A 1 214 ? -2.295 -27.703 15.459 1.00 30.45 214 GLY A C 1
ATOM 1703 O O . GLY A 1 214 ? -3.260 -28.440 15.356 1.00 30.45 214 GLY A O 1
ATOM 1704 N N . LYS A 1 215 ? -2.126 -26.560 14.768 1.00 41.75 215 LYS A N 1
ATOM 1705 C CA . LYS A 1 215 ? -2.558 -26.188 13.393 1.00 41.75 215 LYS A CA 1
ATOM 1706 C C . LYS A 1 215 ? -3.986 -26.527 12.915 1.00 41.75 215 LYS A C 1
ATOM 1708 O O . LYS A 1 215 ? -4.309 -27.693 12.788 1.00 41.75 215 LYS A O 1
ATOM 1713 N N . LEU A 1 216 ? -4.713 -25.514 12.408 1.00 35.88 216 LEU A N 1
ATOM 1714 C CA . LEU A 1 216 ? -5.377 -25.503 11.083 1.00 35.88 216 LEU A CA 1
ATOM 1715 C C . LEU A 1 216 ? -5.807 -24.062 10.680 1.00 35.88 216 LEU A C 1
ATOM 1717 O O . LEU A 1 216 ? -5.949 -23.190 11.526 1.00 35.88 216 LEU A O 1
ATOM 1721 N N . ARG A 1 217 ? -5.887 -23.845 9.359 1.00 38.97 217 ARG A N 1
ATOM 1722 C CA . ARG A 1 217 ? -5.778 -22.618 8.525 1.00 38.97 217 ARG A CA 1
ATOM 1723 C C . ARG A 1 217 ? -6.707 -21.398 8.780 1.00 38.97 217 ARG A C 1
ATOM 1725 O O . ARG A 1 217 ? -7.777 -21.559 9.357 1.00 38.97 217 ARG A O 1
ATOM 1732 N N . PRO A 1 218 ? -6.351 -20.211 8.223 1.00 40.72 218 PRO A N 1
ATOM 1733 C CA . PRO A 1 218 ? -7.200 -19.014 8.176 1.00 40.72 218 PRO A CA 1
ATOM 1734 C C . PRO A 1 218 ? -8.380 -19.133 7.196 1.00 40.72 218 PRO A C 1
ATOM 1736 O O . PRO A 1 218 ? -8.292 -19.805 6.169 1.00 40.72 218 PRO A O 1
ATOM 1739 N N . ARG A 1 219 ? -9.466 -18.429 7.527 1.00 36.66 219 ARG A N 1
ATOM 1740 C CA . ARG A 1 219 ? -10.725 -18.296 6.781 1.00 36.66 219 ARG A CA 1
ATOM 1741 C C . ARG A 1 219 ? -10.636 -17.075 5.850 1.00 36.66 219 ARG A C 1
ATOM 1743 O O . ARG A 1 219 ? -10.294 -15.995 6.320 1.00 36.66 219 ARG A O 1
ATOM 1750 N N . GLU A 1 220 ? -10.924 -17.248 4.560 1.00 42.75 220 GLU A N 1
ATOM 1751 C CA . GLU A 1 220 ? -11.025 -16.152 3.578 1.00 42.75 220 GLU A CA 1
ATOM 1752 C C . GLU A 1 220 ? -12.256 -15.257 3.841 1.00 42.75 220 GLU A C 1
ATOM 1754 O O . GLU A 1 220 ? -13.289 -15.774 4.287 1.00 42.75 220 GLU A O 1
ATOM 1759 N N . PRO A 1 221 ? -12.194 -13.942 3.548 1.00 48.97 221 PRO A N 1
ATOM 1760 C CA . PRO A 1 221 ? -13.366 -13.072 3.530 1.00 48.97 221 PRO A CA 1
ATOM 1761 C C . PRO A 1 221 ? -14.090 -13.096 2.164 1.00 48.97 221 PRO A C 1
ATOM 1763 O O . PRO A 1 221 ? -13.460 -13.334 1.130 1.00 48.97 221 PRO A O 1
ATOM 1766 N N . PRO A 1 222 ? -15.413 -12.844 2.133 1.00 43.91 222 PRO A N 1
ATOM 1767 C CA . PRO A 1 222 ? -16.212 -12.919 0.917 1.00 43.91 222 PRO A CA 1
ATOM 1768 C C . PRO A 1 222 ? -16.056 -11.677 0.027 1.00 43.91 222 PRO A C 1
ATOM 1770 O O . PRO A 1 222 ? -15.887 -10.555 0.498 1.00 43.91 222 PRO A O 1
ATOM 1773 N N . ARG A 1 223 ? -16.155 -11.911 -1.285 1.00 44.72 223 ARG A N 1
ATOM 1774 C CA . ARG A 1 223 ? -16.288 -10.891 -2.330 1.00 44.72 223 ARG A CA 1
ATOM 1775 C C . ARG A 1 223 ? -17.676 -10.254 -2.246 1.00 44.72 223 ARG A C 1
ATOM 1777 O O . ARG A 1 223 ? -18.661 -10.963 -2.430 1.00 44.72 223 ARG A O 1
ATOM 1784 N N . GLU A 1 224 ? -17.751 -8.938 -2.083 1.00 35.78 224 GLU A N 1
ATOM 1785 C CA . GLU A 1 224 ? -18.973 -8.177 -2.354 1.00 35.78 224 GLU A CA 1
ATOM 1786 C C . GLU A 1 224 ? -18.713 -7.120 -3.429 1.00 35.78 224 GLU A C 1
ATOM 1788 O O . GLU A 1 224 ? -17.875 -6.229 -3.299 1.00 35.78 224 GLU A O 1
ATOM 1793 N N . CYS A 1 225 ? -19.432 -7.293 -4.539 1.00 29.86 225 CYS A N 1
ATOM 1794 C CA . CYS A 1 225 ? -19.557 -6.346 -5.632 1.00 29.86 225 CYS A CA 1
ATOM 1795 C C . CYS A 1 225 ? -20.310 -5.096 -5.171 1.00 29.86 225 CYS A C 1
ATOM 1797 O O . CYS A 1 225 ? -21.396 -5.182 -4.600 1.00 29.86 225 CYS A O 1
ATOM 1799 N N . CYS A 1 226 ? -19.771 -3.939 -5.540 1.00 30.09 226 CY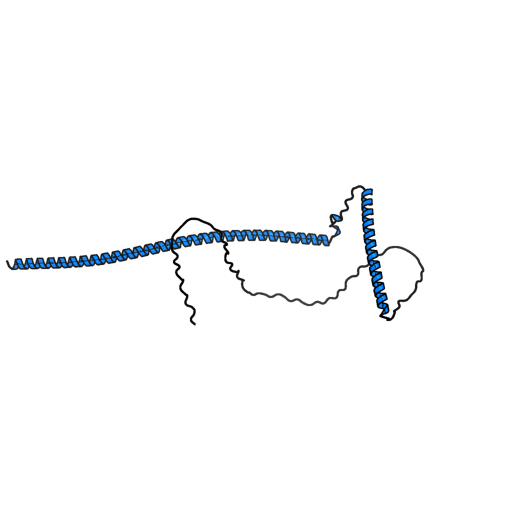S A N 1
ATOM 1800 C CA . CYS A 1 226 ? -20.442 -2.651 -5.490 1.00 30.09 226 CYS A CA 1
ATOM 1801 C C . CYS A 1 226 ? -21.791 -2.701 -6.230 1.00 30.09 226 CYS A C 1
ATOM 1803 O O . CYS A 1 226 ? -21.826 -2.870 -7.449 1.00 30.09 226 CYS A O 1
ATOM 1805 N N . GLN A 1 227 ? -22.894 -2.476 -5.516 1.00 32.62 227 GLN A N 1
ATOM 1806 C CA . GLN A 1 227 ? -24.135 -2.004 -6.124 1.00 32.62 227 GLN A CA 1
ATOM 1807 C C . GLN A 1 227 ? -24.061 -0.476 -6.227 1.00 32.62 227 GLN A C 1
ATOM 1809 O O . GLN A 1 227 ? -24.126 0.228 -5.222 1.00 32.62 227 GLN A O 1
ATOM 1814 N N . ARG A 1 228 ? -23.901 0.040 -7.450 1.00 30.70 228 ARG A N 1
ATOM 1815 C CA . ARG A 1 228 ? -24.256 1.424 -7.789 1.00 30.70 228 ARG A CA 1
ATOM 1816 C C . ARG A 1 228 ? -25.740 1.446 -8.148 1.00 30.70 228 ARG A C 1
ATOM 1818 O O . ARG A 1 228 ? -26.166 0.656 -8.984 1.00 30.70 228 ARG A O 1
ATOM 1825 N N . GLN A 1 229 ? -26.498 2.348 -7.530 1.00 35.72 229 GLN A N 1
ATOM 1826 C CA . GLN A 1 229 ? -27.789 2.793 -8.047 1.00 35.72 229 GLN A CA 1
ATOM 1827 C C . GLN A 1 229 ? -27.591 4.135 -8.752 1.00 35.72 229 GLN A C 1
ATOM 1829 O O . GLN A 1 229 ? -26.983 5.057 -8.207 1.00 35.72 229 GLN A O 1
ATOM 1834 N N . ASP A 1 230 ? -28.079 4.181 -9.985 1.00 34.03 230 ASP A N 1
ATOM 1835 C CA . ASP A 1 230 ? -28.138 5.328 -10.880 1.00 34.03 230 ASP A CA 1
ATOM 1836 C C . ASP A 1 230 ? -29.170 6.360 -10.420 1.00 34.03 230 ASP A C 1
ATOM 1838 O O . ASP A 1 230 ? -30.274 5.967 -10.067 1.00 34.03 230 ASP A O 1
ATOM 1842 N N . LEU A 1 231 ? -28.863 7.657 -10.567 1.00 36.12 231 LEU A N 1
ATOM 1843 C CA . LEU A 1 231 ? -29.801 8.679 -11.060 1.00 36.12 231 LEU A CA 1
ATOM 1844 C C . LEU A 1 231 ? -29.007 9.828 -11.724 1.00 36.12 231 LEU A C 1
ATOM 1846 O O . LEU A 1 231 ? -28.196 10.498 -11.091 1.00 36.12 231 LEU A O 1
ATOM 1850 N N . ASN A 1 232 ? -29.260 10.033 -13.017 1.00 45.31 232 ASN A N 1
ATOM 1851 C CA . ASN A 1 232 ? -28.816 11.141 -13.886 1.00 45.31 232 ASN A CA 1
ATOM 1852 C C . ASN A 1 232 ? -30.064 12.023 -14.188 1.00 45.31 232 ASN A C 1
ATOM 1854 O O . ASN A 1 232 ? -31.168 11.498 -13.996 1.00 45.31 232 ASN A O 1
ATOM 1858 N N . PRO A 1 233 ? -29.984 13.298 -14.660 1.00 52.38 233 PRO A N 1
ATOM 1859 C CA . PRO A 1 233 ? -29.747 13.543 -16.102 1.00 52.38 233 PRO A CA 1
ATOM 1860 C C . PRO A 1 233 ? -29.096 14.904 -16.520 1.00 52.38 233 PRO A C 1
ATOM 1862 O O . PRO A 1 233 ? -29.631 15.961 -16.211 1.00 52.38 233 PRO A O 1
ATOM 1865 N N . GLY A 1 234 ? -28.037 14.833 -17.354 1.00 34.53 234 GLY A N 1
ATOM 1866 C CA . GLY A 1 234 ? -27.747 15.580 -18.621 1.00 34.53 234 GLY A CA 1
ATOM 1867 C C . GLY A 1 234 ? -27.736 17.131 -18.694 1.00 34.53 234 GLY A C 1
ATOM 1868 O O . GLY A 1 234 ? -28.042 17.786 -17.703 1.00 34.53 234 GLY A O 1
ATOM 1869 N N . PRO A 1 235 ? -27.458 17.764 -19.876 1.00 54.62 235 PRO A N 1
ATOM 1870 C CA . PRO A 1 235 ? -27.051 17.250 -21.215 1.00 54.62 235 PRO A CA 1
ATOM 1871 C C . PRO A 1 235 ? -25.780 17.974 -21.802 1.00 54.62 235 PRO A C 1
ATOM 1873 O O . PRO A 1 235 ? -25.340 18.970 -21.245 1.00 54.62 235 PRO A O 1
ATOM 1876 N N . LEU A 1 236 ? -25.044 17.533 -22.845 1.00 37.03 236 LEU A N 1
ATOM 1877 C CA . LEU A 1 236 ? -25.321 17.586 -24.301 1.00 37.03 236 LEU A CA 1
ATOM 1878 C C . LEU A 1 236 ? -24.126 16.972 -25.115 1.00 37.03 236 LEU A C 1
ATOM 1880 O O . LEU A 1 236 ? -23.020 17.479 -24.999 1.00 37.03 236 LEU A O 1
ATOM 1884 N N . THR A 1 237 ? -24.398 15.927 -25.930 1.00 44.16 237 THR A N 1
ATOM 1885 C CA . THR A 1 237 ? -23.916 15.540 -27.311 1.00 44.16 237 THR A CA 1
ATOM 1886 C C . THR A 1 237 ? -22.435 15.641 -27.791 1.00 44.16 237 THR A C 1
ATOM 1888 O O . THR A 1 237 ? -21.734 16.537 -27.343 1.00 44.16 237 THR A O 1
ATOM 1891 N N . PRO A 1 238 ? -22.037 14.993 -28.926 1.00 50.62 238 PRO A N 1
ATOM 1892 C CA . PRO A 1 238 ? -22.171 13.585 -29.365 1.00 50.62 238 PRO A CA 1
ATOM 1893 C C . PRO A 1 238 ? -20.842 13.008 -29.973 1.00 50.62 238 PRO A C 1
ATOM 1895 O O . PRO A 1 238 ? -19.831 13.692 -30.008 1.00 50.62 238 PRO A O 1
ATOM 1898 N N . GLU A 1 239 ? -20.894 11.778 -30.511 1.00 35.22 239 GLU A N 1
ATOM 1899 C CA . GLU A 1 239 ? -19.895 11.087 -31.375 1.00 35.22 239 GLU A CA 1
ATOM 1900 C C . GLU A 1 239 ? -18.686 10.377 -30.729 1.00 35.22 239 GLU A C 1
ATOM 1902 O O . GLU A 1 239 ? -17.663 10.980 -30.436 1.00 35.22 239 GLU A O 1
ATOM 1907 N N . ALA A 1 240 ? -18.760 9.042 -30.636 1.00 39.06 240 ALA A N 1
ATOM 1908 C CA . ALA A 1 240 ? -17.798 8.117 -31.260 1.00 39.06 240 ALA A CA 1
ATOM 1909 C C . ALA A 1 240 ? -18.241 6.655 -31.052 1.00 39.06 240 ALA A C 1
ATOM 1911 O O . ALA A 1 240 ? -18.848 6.293 -30.047 1.00 39.06 240 ALA A O 1
ATOM 1912 N N . ALA A 1 241 ? -17.975 5.832 -32.060 1.00 40.94 241 ALA A N 1
ATOM 1913 C CA . ALA A 1 241 ? -18.517 4.502 -32.282 1.00 40.94 241 ALA A CA 1
ATOM 1914 C C . ALA A 1 241 ? -18.094 3.437 -31.249 1.00 40.94 241 ALA A C 1
ATOM 1916 O O . ALA A 1 241 ? -16.935 3.339 -30.852 1.00 40.94 241 ALA A O 1
ATOM 1917 N N . PHE A 1 242 ? -19.044 2.564 -30.905 1.00 35.00 242 PHE A N 1
ATOM 1918 C CA . PHE A 1 242 ? -18.798 1.292 -30.232 1.00 35.00 242 PHE A CA 1
ATOM 1919 C C . PHE A 1 242 ? -18.174 0.285 -31.211 1.00 35.00 242 PHE A C 1
ATOM 1921 O O . PHE A 1 242 ? -18.851 -0.234 -32.098 1.00 35.00 242 PHE A O 1
ATOM 1928 N N . HIS A 1 243 ? -16.909 -0.060 -30.989 1.00 43.50 243 HIS A N 1
ATOM 1929 C CA . HIS A 1 243 ? -16.330 -1.325 -31.432 1.00 43.50 243 HIS A CA 1
ATOM 1930 C C . HIS A 1 243 ? -15.737 -2.037 -30.212 1.00 43.50 243 HIS A C 1
ATOM 1932 O O . HIS A 1 243 ? -14.701 -1.640 -29.689 1.00 43.50 243 HIS A O 1
ATOM 1938 N N . CYS A 1 244 ? -16.417 -3.085 -29.741 1.00 39.66 244 CYS A N 1
ATOM 1939 C CA . CYS A 1 244 ? -15.865 -4.033 -28.775 1.00 39.66 244 CYS A CA 1
ATOM 1940 C C . CYS A 1 244 ? -15.129 -5.146 -29.534 1.00 39.66 244 CYS A C 1
ATOM 1942 O O . CYS A 1 244 ? -15.771 -5.832 -30.332 1.00 39.66 244 CYS A O 1
ATOM 1944 N N . PRO A 1 245 ? -13.836 -5.397 -29.277 1.00 55.06 245 PRO A N 1
ATOM 1945 C CA . PRO A 1 245 ? -13.219 -6.655 -29.654 1.00 55.06 245 PRO A CA 1
ATOM 1946 C C . PRO A 1 245 ? -13.537 -7.719 -28.593 1.00 55.06 245 PRO A C 1
ATOM 1948 O O . PRO A 1 245 ? -13.338 -7.526 -27.394 1.00 55.06 245 PRO A O 1
ATOM 1951 N N . THR A 1 246 ? -14.057 -8.852 -29.052 1.00 61.19 246 THR A N 1
ATOM 1952 C CA . THR A 1 246 ? -14.192 -10.105 -28.298 1.00 61.19 246 THR A CA 1
ATOM 1953 C C . THR A 1 246 ? -12.831 -10.588 -27.774 1.00 61.19 246 THR A C 1
ATOM 1955 O O . THR A 1 246 ? -11.878 -10.609 -28.556 1.00 61.19 246 THR A O 1
ATOM 1958 N N . PRO A 1 247 ? -12.710 -11.029 -26.507 1.00 63.19 247 PRO A N 1
ATOM 1959 C CA . PRO A 1 247 ? -11.482 -11.646 -26.013 1.00 63.19 247 PRO A CA 1
ATOM 1960 C C . PRO A 1 247 ? -11.324 -13.082 -26.556 1.00 63.19 247 PRO A C 1
ATOM 1962 O O . PRO A 1 247 ? -12.326 -13.781 -26.729 1.00 63.19 247 PRO A O 1
ATOM 1965 N N . PRO A 1 248 ? -10.090 -13.551 -26.821 1.00 58.62 248 PRO A N 1
ATOM 1966 C CA . PRO A 1 248 ? -9.850 -14.907 -27.298 1.00 58.62 248 PRO A CA 1
ATOM 1967 C C . PRO A 1 248 ? -10.038 -15.938 -26.175 1.00 58.62 248 PRO A C 1
ATOM 1969 O O . PRO A 1 248 ? -9.628 -15.733 -25.032 1.00 58.62 248 PRO A O 1
ATOM 1972 N N . LEU A 1 249 ? -10.654 -17.065 -26.535 1.00 56.66 249 LEU A N 1
ATOM 1973 C CA . LEU A 1 249 ? -10.824 -18.259 -25.707 1.00 56.66 249 LEU A CA 1
ATOM 1974 C C . LEU A 1 249 ? -9.453 -18.846 -25.328 1.00 56.66 249 LEU A C 1
ATOM 1976 O O . LEU A 1 249 ? -8.616 -19.083 -26.199 1.00 56.66 249 LEU A O 1
ATOM 1980 N N . ALA A 1 250 ? -9.229 -19.090 -24.035 1.00 49.88 250 ALA A N 1
ATOM 1981 C CA . ALA A 1 250 ? -8.030 -19.760 -23.538 1.00 49.88 250 ALA A CA 1
ATOM 1982 C C . ALA A 1 250 ? -8.112 -21.290 -23.765 1.00 49.88 250 ALA A C 1
ATOM 1984 O O . ALA A 1 250 ? -9.189 -21.865 -23.596 1.00 49.88 250 ALA A O 1
ATOM 1985 N N . PRO A 1 251 ? -6.998 -21.966 -24.111 1.00 56.53 251 PRO A N 1
ATOM 1986 C CA . PRO A 1 251 ? -6.994 -23.373 -24.500 1.00 56.53 251 PRO A CA 1
ATOM 1987 C C . PRO A 1 251 ? -6.641 -24.278 -23.313 1.00 56.53 251 PRO A C 1
ATOM 1989 O O . PRO A 1 251 ? -5.467 -24.554 -23.089 1.00 56.53 251 PRO A O 1
ATOM 1992 N N . TRP A 1 252 ? -7.634 -24.754 -22.556 1.00 53.09 252 TRP A N 1
ATOM 1993 C CA . TRP A 1 252 ? -7.401 -25.803 -21.544 1.00 53.09 252 TRP A CA 1
ATOM 1994 C C . TRP A 1 252 ? -8.471 -26.905 -21.480 1.00 53.09 252 TRP A C 1
ATOM 1996 O O . TRP A 1 252 ? -8.387 -27.756 -20.605 1.00 53.09 252 TRP A O 1
ATOM 2006 N N . ASP A 1 253 ? -9.396 -26.983 -22.439 1.00 52.56 253 ASP A N 1
ATOM 2007 C CA . ASP A 1 253 ? -10.412 -28.049 -22.474 1.00 52.56 253 ASP A CA 1
ATOM 2008 C C . ASP A 1 253 ? -10.142 -29.088 -23.571 1.00 52.56 253 ASP A C 1
ATOM 2010 O O . ASP A 1 253 ? -10.978 -29.298 -24.443 1.00 52.56 253 ASP A O 1
ATOM 2014 N N . ILE A 1 254 ? -8.977 -29.745 -23.539 1.00 52.03 254 ILE A N 1
ATOM 2015 C CA . ILE A 1 254 ? -8.803 -31.102 -24.087 1.00 52.03 254 ILE A CA 1
ATOM 2016 C C . ILE A 1 254 ? -7.738 -31.813 -23.243 1.00 52.03 254 ILE A C 1
ATOM 2018 O O . ILE A 1 254 ? -6.548 -31.577 -23.454 1.00 52.03 254 ILE A O 1
ATOM 2022 N N . LEU A 1 255 ? -8.178 -32.647 -22.293 1.00 52.88 255 LEU A N 1
ATOM 2023 C CA . LEU A 1 255 ? -7.693 -34.009 -21.996 1.00 52.88 255 LEU A CA 1
ATOM 2024 C C . LEU A 1 255 ? -8.436 -34.592 -20.785 1.00 52.88 255 LEU A C 1
ATOM 2026 O O . LEU A 1 255 ? -8.408 -33.962 -19.706 1.00 52.88 255 LEU A O 1
#

Foldseek 3Di:
DVVVVVVVVVVVVVVVVVVVVVVVVVVVVVVVVVVVVVVVVVVVVVVVVVVVVVVVVVVVVVVVVVVVVVVVVVVVVVVVVVVVVVVVVVVVVVVVVVVVVVVVVCVVCVVVDQDPVNPDPDPVDPVVSVVVVVVVVVVVVVVVVVVVVVVVVVVVVVVVVVVVVVVPDPDDDDDDDDDDDDDDDDDDDDDDDDDDDDDDDDDDDDDDDDDDDDDDDDDDDDDDDDDDDDDDDDDDDDDDDDDDDDDDDDDDPDD

Sequence (255 aa):
MIRHQESLQAKQRALLQQLDSLDQEREELRTSLEEAEVQQANLEGQLQAACGDKEHMEVQLKAQQELLQSLQQEKQGLEWATEELQVTVYQLDKSILELKERERLLVAFPDLHVPSEAQFESSGNVVEDMERQVQANDIRIRVLEEDNMRLRATLAKLNEVTQQGELKVRGPRASWGPGLKAQGKGEAGPRRWPSSRVGKVGGAQRLPSWLPLGKLRPREPPRECCQRQDLNPGPLTPEAAFHCPTPPLAPWDIL

Secondary structure (DSSP, 8-state):
-HHHHHHHHHHHHHHHHHHHHHHHHHHHHHHHHHHHHHHHHHHHHHHHHHHHHHHHHHHHHHHHHHHHHHHHHHHHHHHHHHHHHHHHHHHHHHHHHHHHHHHHHHHH-GGG---GGG-----S-HHHHHHHHHHHHHHHHHHHHHHHHHHHHHHHHHHHHHHHHHTT------------------------PPPPP-------------------PPPPPPP----PPP-------------PPPPPPPS----

pLDDT: mean 74.85, std 26.65, range [29.0, 98.81]